Protein AF-0000000076392388 (afdb_homodimer)

Nearest PDB structures (foldseek):
  1alv-assembly1_B  TM=9.789E-01  e=1.256E-17  Sus scrofa
  1dvi-assembly1_B  TM=9.813E-01  e=2.536E-17  Rattus norvegicus
  6qlb-assembly1_A  TM=9.727E-01  e=3.603E-17  Homo sapiens
  4okh-assembly2_C-2  TM=9.439E-01  e=4.126E-18  Homo sapiens
  4phj-assembly1_B  TM=9.745E-01  e=5.121E-17  Homo sapiens

Foldseek 3Di:
DWAALVNVQVVFVVVCVVVVQQDPGDDSVLSQLLQLLLVPPPPSTDDPVSVVVLVVLLVVLVVLQVVLVVVSNQWHALVSLQVSLVVSPDDDDPVVSVVLQVVQPDPRSIHGSSSSSSSSSVVVSVVVVQCVQVVVVPSDGDDDPVRVCVSPVSD/DWAALVNVQVVFVVVCVVVVQQDPGDDSVLSQLLQLLLVPPPPSTDDPVSVVVLVVLLVVLVVLQVVLVVVSNQWHALVSLQVSLVVSPDDDDPVVSVVLQVVQPDPRSIHGSSSSSSSSSVVVSVVVVQCVQVVVVPSDGDDDPVRVCVSPVSD

Solvent-accessible surface area (backbone atoms only — not comparable to full-atom values): 16522 Å² total; per-residue (Å²): 112,71,44,43,34,68,56,47,30,53,55,51,40,50,48,39,57,73,70,65,53,53,58,95,53,64,46,60,66,58,27,39,36,50,32,39,46,54,25,86,84,71,75,62,33,22,41,60,67,46,41,50,52,53,49,52,50,49,54,53,46,51,54,45,48,58,66,50,22,76,82,69,66,32,40,25,44,61,71,41,42,55,55,42,43,39,72,71,68,46,87,71,57,73,68,51,51,51,37,48,41,55,57,47,24,47,97,84,38,32,28,36,54,53,39,49,50,53,51,50,50,48,49,52,32,52,52,50,54,48,54,70,56,21,76,84,67,80,52,52,30,73,35,40,62,66,57,45,46,51,58,60,58,36,71,114,72,44,43,32,68,56,46,30,54,54,51,39,51,49,41,57,73,69,64,53,52,55,96,54,65,48,60,67,59,27,40,36,50,32,36,45,54,25,85,82,71,76,64,32,23,42,60,68,46,40,52,52,50,50,52,50,48,55,54,48,49,54,46,49,56,68,51,21,76,83,69,65,34,41,27,42,62,72,41,43,55,55,41,44,40,72,71,69,48,87,71,57,72,68,51,52,51,38,48,41,54,56,46,24,47,98,84,39,31,28,36,54,52,39,48,50,54,50,52,52,48,49,52,31,51,52,51,53,47,52,69,56,21,75,88,66,80,52,52,30,75,34,40,61,66,57,47,47,52,58,60,56,35,71

Organism: Callorhinchus milii (NCBI:txid7868)

Secondary structure (DSSP, 8-state):
--B-HHHHHHHHHHHHHHTT--S----HHHHHHHHHHH-TT-SSSB-HHHHHHHHHHHHHHHHHHHHH-TT-SSEE-HHHHHHHHHHTT----HHHHHHHHHHHS-TTS-EEHHHHHHHHHHHHHHHHHHHHH-TT-SSEEEEEHHHHHHHHHH-/-EE-HHHHHHHHHHHHHHTT--S----HHHHHHHHHHH-TT-SSSEEHHHHHHHHHHHHHHHHHHHHH-TT-SSEE-HHHHHHHHHHTT----HHHHHHHHHHHS-TTS-EEHHHHHHHHHHHHHHHHHHHHH-TT-SSEEEEEHHHHHHHHHH-

pLDDT: mean 95.02, std 3.29, range [80.06, 98.62]

InterPro domains:
  IPR002048 EF-hand domain [PF13833] (1-56)
  IPR002048 EF-hand domain [PS50222] (56-91)
  IPR002048 EF-hand domain [PS50222] (121-155)
  IPR002048 EF-hand domain [SM00054] (30-58)
  IPR002048 EF-hand domain [SM00054] (60-88)
  IPR002048 EF-hand domain [SM00054] (125-153)
  IPR011992 EF-hand domain pair [SSF47473] (2-153)
  IPR018247 EF-Hand 1, calcium-binding site [PS00018] (69-81)
  IPR054069 Calpain-3/13-like, C-terminal EF-hand [PF21875] (73-130)

Radius of gyration: 18.92 Å; Cα contacts (8 Å, |Δi|>4): 404; chains: 2; bounding box: 46×44×42 Å

Structure (mmCIF, N/CA/C/O backbone):
data_AF-0000000076392388-model_v1
#
loop_
_entity.id
_entity.type
_entity.pdbx_description
1 polymer 'Calpain 3b'
#
loop_
_atom_site.group_PDB
_atom_site.id
_atom_site.type_symbol
_atom_site.label_atom_id
_atom_site.label_alt_id
_atom_site.label_comp_id
_atom_site.label_asym_id
_atom_site.label_entity_id
_atom_site.label_seq_id
_atom_site.pdbx_PDB_ins_code
_atom_site.Cartn_x
_atom_site.Cartn_y
_atom_site.Cartn_z
_atom_site.occupancy
_atom_site.B_iso_or_equiv
_atom_site.auth_seq_id
_atom_site.auth_comp_id
_atom_site.auth_asym_id
_atom_site.auth_atom_id
_atom_site.pdbx_PDB_model_num
ATOM 1 N N . MET A 1 1 ? 8.57 -16.172 18.531 1 80.06 1 MET A N 1
ATOM 2 C CA . MET A 1 1 ? 9.492 -15.398 17.703 1 80.06 1 MET A CA 1
ATOM 3 C C . MET A 1 1 ? 8.727 -14.5 16.734 1 80.06 1 MET A C 1
ATOM 5 O O . MET A 1 1 ? 7.68 -14.891 16.219 1 80.06 1 MET A O 1
ATOM 9 N N . GLN A 1 2 ? 8.992 -13.188 16.656 1 91.19 2 GLN A N 1
ATOM 10 C CA . GLN A 1 2 ? 8.352 -12.219 15.773 1 91.19 2 GLN A CA 1
ATOM 11 C C . GLN A 1 2 ? 9.32 -11.703 14.719 1 91.19 2 GLN A C 1
ATOM 13 O O . GLN A 1 2 ? 10.508 -11.516 14.992 1 91.19 2 GLN A O 1
ATOM 18 N N . ILE A 1 3 ? 8.875 -11.664 13.477 1 95.31 3 ILE A N 1
ATOM 19 C CA . ILE A 1 3 ? 9.688 -11.234 12.336 1 95.31 3 ILE A CA 1
ATOM 20 C C . ILE A 1 3 ? 9.312 -9.805 11.953 1 95.31 3 ILE A C 1
ATOM 22 O O . ILE A 1 3 ? 8.148 -9.516 11.672 1 95.31 3 ILE A O 1
ATOM 26 N N . THR A 1 4 ? 10.305 -8.961 11.977 1 95.31 4 THR A N 1
ATOM 27 C CA . THR A 1 4 ? 10.109 -7.566 11.586 1 95.31 4 THR A CA 1
ATOM 28 C C . THR A 1 4 ? 10.242 -7.406 10.07 1 95.31 4 THR A C 1
ATOM 30 O O . THR A 1 4 ? 10.664 -8.336 9.375 1 95.31 4 THR A O 1
ATOM 33 N N . ALA A 1 5 ? 9.922 -6.246 9.57 1 96.06 5 ALA A N 1
ATOM 34 C CA . ALA A 1 5 ? 10.047 -5.961 8.141 1 96.06 5 ALA A CA 1
ATOM 35 C C . ALA A 1 5 ? 11.508 -6.027 7.699 1 96.06 5 ALA A C 1
ATOM 37 O O . ALA A 1 5 ? 11.812 -6.562 6.629 1 96.06 5 ALA A O 1
ATOM 38 N N . ALA A 1 6 ? 12.359 -5.48 8.477 1 95.56 6 ALA A N 1
ATOM 39 C CA . ALA A 1 6 ? 13.789 -5.492 8.156 1 95.56 6 ALA A CA 1
ATOM 40 C C . ALA A 1 6 ? 14.328 -6.918 8.102 1 95.56 6 ALA A C 1
ATOM 42 O O . ALA A 1 6 ? 15.125 -7.254 7.223 1 95.56 6 ALA A O 1
ATOM 43 N N . GLU A 1 7 ? 13.93 -7.73 9.039 1 96.56 7 GLU A N 1
ATOM 44 C CA . GLU A 1 7 ? 14.336 -9.133 9.047 1 96.56 7 GLU A CA 1
ATOM 45 C C . GLU A 1 7 ? 13.773 -9.875 7.84 1 96.56 7 GLU A C 1
ATOM 47 O O . GLU A 1 7 ? 14.484 -10.664 7.203 1 96.56 7 GLU A O 1
ATOM 52 N N . LEU A 1 8 ? 12.484 -9.609 7.578 1 97.62 8 LEU A N 1
ATOM 53 C CA . LEU A 1 8 ? 11.875 -10.219 6.398 1 97.62 8 LEU A CA 1
ATOM 54 C C . LEU A 1 8 ? 12.648 -9.844 5.137 1 97.62 8 LEU A C 1
ATOM 56 O O . LEU A 1 8 ? 12.922 -10.695 4.293 1 97.62 8 LEU A O 1
ATOM 60 N N . MET A 1 9 ? 12.961 -8.617 5.004 1 97.19 9 MET A N 1
ATOM 61 C CA . MET A 1 9 ? 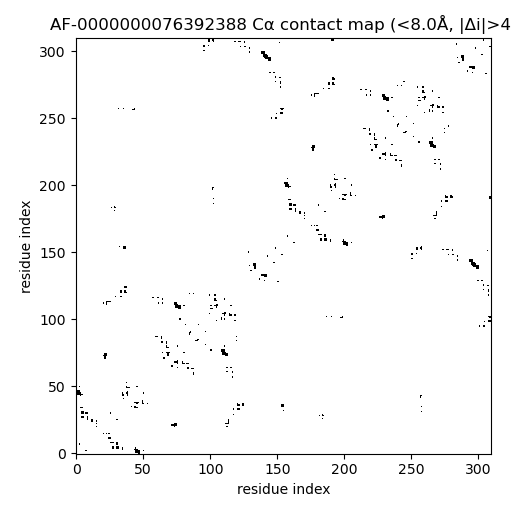13.719 -8.125 3.855 1 97.19 9 MET A CA 1
ATOM 62 C C . MET A 1 9 ? 15.031 -8.891 3.707 1 97.19 9 MET A C 1
ATOM 64 O O . MET A 1 9 ? 15.383 -9.312 2.605 1 97.19 9 MET A O 1
ATOM 68 N N . SER A 1 10 ? 15.742 -9.047 4.777 1 97 10 SER A N 1
ATOM 69 C CA . SER A 1 10 ? 17 -9.781 4.762 1 97 10 SER A CA 1
ATOM 70 C C . SER A 1 10 ? 16.797 -11.227 4.312 1 97 10 SER A C 1
ATOM 72 O O . SER A 1 10 ? 17.547 -11.727 3.469 1 97 10 SER A O 1
ATOM 74 N N . ILE A 1 11 ? 15.828 -11.836 4.859 1 95.81 11 ILE A N 1
ATOM 75 C CA . ILE A 1 11 ? 15.523 -13.234 4.555 1 95.81 11 ILE A CA 1
ATOM 76 C C . ILE A 1 11 ? 15.18 -13.375 3.072 1 95.81 11 ILE A C 1
ATOM 78 O O . ILE A 1 11 ? 15.742 -14.227 2.377 1 95.81 11 ILE A O 1
ATOM 82 N N . LEU A 1 12 ? 14.297 -12.523 2.543 1 96.69 12 LEU A N 1
ATOM 83 C CA . LEU A 1 12 ? 13.828 -12.625 1.166 1 96.69 12 LEU A CA 1
ATOM 84 C C . LEU A 1 12 ? 14.953 -12.289 0.185 1 96.69 12 LEU A C 1
ATOM 86 O O . LEU A 1 12 ? 15.078 -12.938 -0.856 1 96.69 12 LEU A O 1
ATOM 90 N N . ASN A 1 13 ? 15.711 -11.305 0.5 1 96.44 13 ASN A N 1
ATOM 91 C CA . ASN A 1 13 ? 16.797 -10.906 -0.402 1 96.44 13 ASN A CA 1
ATOM 92 C C . ASN A 1 13 ? 17.906 -11.945 -0.429 1 96.44 13 ASN A C 1
ATOM 94 O O . ASN A 1 13 ? 18.609 -12.094 -1.437 1 96.44 13 ASN A O 1
ATOM 98 N N . ARG A 1 14 ? 18.078 -12.633 0.625 1 92.75 14 ARG A N 1
ATOM 99 C CA . ARG A 1 14 ? 19 -13.766 0.617 1 92.75 14 ARG A CA 1
ATOM 100 C C . ARG A 1 14 ? 18.516 -14.867 -0.315 1 92.75 14 ARG A C 1
ATOM 102 O O . ARG A 1 14 ? 19.312 -15.484 -1.026 1 92.75 14 ARG A O 1
ATOM 109 N N . VAL A 1 15 ? 17.266 -15.07 -0.295 1 87.19 15 VAL A N 1
ATOM 110 C CA . VAL A 1 15 ? 16.656 -16.078 -1.157 1 87.19 15 VAL A CA 1
ATOM 111 C C . VAL A 1 15 ? 16.812 -15.672 -2.621 1 87.19 15 VAL A C 1
ATOM 113 O O . VAL A 1 15 ? 17.156 -16.5 -3.471 1 87.19 15 VAL A O 1
ATOM 116 N N . VAL A 1 16 ? 16.484 -14.461 -2.947 1 90.5 16 VAL A N 1
ATOM 117 C CA . VAL A 1 16 ? 16.625 -13.922 -4.293 1 90.5 16 VAL A CA 1
ATOM 118 C C . VAL A 1 16 ? 18.047 -14.148 -4.801 1 90.5 16 VAL A C 1
ATOM 120 O O . VAL A 1 16 ? 18.25 -14.547 -5.953 1 90.5 16 VAL A O 1
ATOM 123 N N . LYS A 1 17 ? 18.953 -13.922 -3.939 1 90.5 17 LYS A N 1
ATOM 124 C CA . LYS A 1 17 ? 20.359 -14.117 -4.289 1 90.5 17 LYS A CA 1
ATOM 125 C C . LYS A 1 17 ? 20.688 -15.594 -4.48 1 90.5 17 LYS A C 1
ATOM 127 O O . LYS A 1 17 ? 21.375 -15.969 -5.426 1 90.5 17 LYS A O 1
ATOM 132 N N . LYS A 1 18 ? 20.219 -16.344 -3.674 1 87.38 18 LYS A N 1
ATOM 133 C CA . LYS A 1 18 ? 20.484 -17.781 -3.703 1 87.38 18 LYS A CA 1
ATOM 134 C C . LYS A 1 18 ? 20 -18.406 -5.012 1 87.38 18 LYS A C 1
ATOM 136 O O . LYS A 1 18 ? 20.672 -19.25 -5.59 1 87.38 18 LYS A O 1
ATOM 141 N N . TYR A 1 19 ? 18.891 -17.969 -5.523 1 85.06 19 TYR A N 1
ATOM 142 C CA . TYR A 1 19 ? 18.297 -18.594 -6.707 1 85.06 19 TYR A CA 1
ATOM 143 C C . TYR A 1 19 ? 18.609 -17.766 -7.957 1 85.06 19 TYR A C 1
ATOM 145 O O . TYR A 1 19 ? 18.016 -17.984 -9.016 1 85.06 19 TYR A O 1
ATOM 153 N N . ASN A 1 20 ? 19.484 -16.859 -7.801 1 83.38 20 ASN A N 1
ATOM 154 C CA . ASN A 1 20 ? 20 -16.031 -8.891 1 83.38 20 ASN A CA 1
ATOM 155 C C . ASN A 1 20 ? 18.875 -15.367 -9.672 1 83.38 20 ASN A C 1
ATOM 157 O O . ASN A 1 20 ? 18.859 -15.43 -10.906 1 83.38 20 ASN A O 1
ATOM 161 N N . MET A 1 21 ? 17.875 -14.867 -8.922 1 86.88 21 MET A N 1
ATOM 162 C CA . MET A 1 21 ? 16.797 -14.133 -9.578 1 86.88 21 MET A CA 1
ATOM 163 C C . MET A 1 21 ? 17.281 -12.781 -10.086 1 86.88 21 MET A C 1
ATOM 165 O O . MET A 1 21 ? 18.094 -12.117 -9.422 1 86.88 21 MET A O 1
ATOM 169 N N . LYS A 1 22 ? 17.062 -12.508 -11.32 1 86.38 22 LYS A N 1
ATOM 170 C CA . LYS A 1 22 ? 17.438 -11.211 -11.875 1 86.38 22 LYS A CA 1
ATOM 171 C C . LYS A 1 22 ? 16.469 -10.117 -11.43 1 86.38 22 LYS A C 1
ATOM 173 O O . LYS A 1 22 ? 15.516 -9.797 -12.148 1 86.38 22 LYS A O 1
ATOM 178 N N . THR A 1 23 ? 16.562 -9.641 -10.227 1 88.75 23 THR A N 1
ATOM 179 C CA . THR A 1 23 ? 15.688 -8.602 -9.672 1 88.75 23 THR A CA 1
ATOM 180 C C . THR A 1 23 ? 16.469 -7.684 -8.734 1 88.75 23 THR A C 1
ATOM 182 O O . THR A 1 23 ? 17.578 -8.031 -8.297 1 88.75 23 THR A O 1
ATOM 185 N N . GLU A 1 24 ? 15.984 -6.508 -8.523 1 87.31 24 GLU A N 1
ATOM 186 C CA . GLU A 1 24 ? 16.594 -5.543 -7.617 1 87.31 24 GLU A CA 1
ATOM 187 C C . GLU A 1 24 ? 16.391 -5.945 -6.16 1 87.31 24 GLU A C 1
ATOM 189 O O . GLU A 1 24 ? 17.062 -5.434 -5.266 1 87.31 24 GLU A O 1
ATOM 194 N N . GLY A 1 25 ? 15.539 -6.934 -5.918 1 92.88 25 GLY A N 1
ATOM 195 C CA . GLY A 1 25 ? 15.242 -7.332 -4.551 1 92.88 25 GLY A CA 1
ATOM 196 C C . GLY A 1 25 ? 14.086 -6.566 -3.941 1 92.88 25 GLY A C 1
ATOM 197 O O . GLY A 1 25 ? 13.438 -5.766 -4.621 1 92.88 25 GLY A O 1
ATOM 198 N N . PHE A 1 26 ? 13.805 -6.844 -2.717 1 96.12 26 PHE A N 1
ATOM 199 C CA . PHE A 1 26 ? 12.68 -6.242 -2.023 1 96.12 26 PHE A CA 1
ATOM 200 C C . PHE A 1 26 ? 13.117 -5.004 -1.247 1 96.12 26 PHE A C 1
ATOM 202 O O . PHE A 1 26 ? 14.188 -5 -0.633 1 96.12 26 PHE A O 1
ATOM 209 N N . THR A 1 27 ? 12.297 -4.051 -1.343 1 94.44 27 THR A N 1
ATOM 210 C CA . THR A 1 27 ? 12.547 -2.846 -0.559 1 94.44 27 THR A CA 1
ATOM 211 C C . THR A 1 27 ? 11.969 -2.99 0.849 1 94.44 27 THR A C 1
ATOM 213 O O . THR A 1 27 ? 11.148 -3.875 1.102 1 94.44 27 THR A O 1
ATOM 216 N N . LEU A 1 28 ? 12.469 -2.154 1.738 1 93.69 28 LEU A N 1
ATOM 217 C CA . LEU A 1 28 ? 11.93 -2.158 3.094 1 93.69 28 LEU A CA 1
ATOM 218 C C . LEU A 1 28 ? 10.438 -1.854 3.086 1 93.69 28 LEU A C 1
ATOM 220 O O . LEU A 1 28 ? 9.664 -2.484 3.814 1 93.69 28 LEU A O 1
ATOM 224 N N . GLU A 1 29 ? 10.008 -0.96 2.291 1 93.06 29 GLU A N 1
ATOM 225 C CA . GLU A 1 29 ? 8.602 -0.587 2.211 1 93.06 29 GLU A CA 1
ATOM 226 C C . GLU A 1 29 ? 7.746 -1.759 1.734 1 93.06 29 GLU A C 1
ATOM 228 O O . GLU A 1 29 ? 6.66 -1.995 2.262 1 93.06 29 GLU A O 1
ATOM 233 N N . SER A 1 30 ? 8.227 -2.463 0.769 1 95.5 30 SER A N 1
ATOM 234 C CA . SER A 1 30 ? 7.504 -3.637 0.287 1 95.5 30 SER A CA 1
ATOM 235 C C . SER A 1 30 ? 7.355 -4.684 1.387 1 95.5 30 SER A C 1
ATOM 237 O O . SER A 1 30 ? 6.289 -5.277 1.544 1 95.5 30 SER A O 1
ATOM 239 N N . CYS A 1 31 ? 8.406 -4.844 2.17 1 97 31 CYS A N 1
ATOM 240 C CA . CYS A 1 31 ? 8.367 -5.828 3.246 1 97 31 CYS A CA 1
ATOM 241 C C . CYS A 1 31 ? 7.453 -5.359 4.375 1 97 31 CYS A C 1
ATOM 243 O O . CYS A 1 31 ? 6.777 -6.172 5.008 1 97 31 CYS A O 1
ATOM 245 N N . ARG A 1 32 ? 7.438 -4.07 4.629 1 95.44 32 ARG A N 1
ATOM 246 C CA . ARG A 1 32 ? 6.492 -3.531 5.602 1 95.44 32 ARG A CA 1
ATOM 247 C C . ARG A 1 32 ? 5.055 -3.814 5.18 1 95.44 32 ARG A C 1
ATOM 249 O O . ARG A 1 32 ? 4.219 -4.172 6.012 1 95.44 32 ARG A O 1
ATOM 256 N N . SER A 1 33 ? 4.836 -3.668 3.932 1 96.19 33 SER A N 1
ATOM 257 C CA . SER A 1 33 ? 3.504 -3.941 3.402 1 96.19 33 SER A CA 1
ATOM 258 C C . SER A 1 33 ? 3.139 -5.414 3.557 1 96.19 33 SER A C 1
ATOM 260 O O . SER A 1 33 ? 2.023 -5.742 3.963 1 96.19 33 SER A O 1
ATOM 262 N N . MET A 1 34 ? 4.078 -6.266 3.275 1 97.69 34 MET A N 1
ATOM 263 C CA . MET A 1 34 ? 3.811 -7.699 3.383 1 97.69 34 MET A CA 1
ATOM 264 C C . MET A 1 34 ? 3.555 -8.094 4.832 1 97.69 34 MET A C 1
ATOM 266 O O . MET A 1 34 ? 2.643 -8.875 5.113 1 97.69 34 MET A O 1
ATOM 270 N N . VAL A 1 35 ? 4.297 -7.539 5.723 1 97.62 35 VAL A N 1
ATOM 271 C CA . VAL A 1 35 ? 4.109 -7.801 7.148 1 97.62 35 VAL A CA 1
ATOM 272 C C . VAL A 1 35 ? 2.709 -7.359 7.57 1 97.62 35 VAL A C 1
ATOM 274 O O . VAL A 1 35 ? 1.983 -8.117 8.219 1 97.62 35 VAL A O 1
ATOM 277 N N . ALA A 1 36 ? 2.357 -6.199 7.16 1 97.12 36 ALA A N 1
ATOM 278 C CA . ALA A 1 36 ? 1.053 -5.664 7.535 1 97.12 36 ALA A CA 1
ATOM 279 C C . ALA A 1 36 ? -0.076 -6.527 6.98 1 97.12 36 ALA A C 1
ATOM 281 O O . ALA A 1 36 ? -1.05 -6.812 7.684 1 97.12 36 ALA A O 1
ATOM 282 N N . LEU A 1 37 ? 0.038 -7.004 5.773 1 97 37 LEU A N 1
ATOM 283 C CA . LEU A 1 37 ? -1.005 -7.758 5.086 1 97 37 LEU A CA 1
ATOM 284 C C . LEU A 1 37 ? -1.127 -9.164 5.656 1 97 37 LEU A C 1
ATOM 286 O O . LEU A 1 37 ? -2.217 -9.742 5.664 1 97 37 LEU A O 1
ATOM 290 N N . MET A 1 38 ? -0.033 -9.664 6.141 1 97.5 38 MET A N 1
ATOM 291 C CA . MET A 1 38 ? -0.027 -11.039 6.613 1 97.5 38 MET A CA 1
ATOM 292 C C . MET A 1 38 ? -0.207 -11.102 8.125 1 97.5 38 MET A C 1
ATOM 294 O O . MET A 1 38 ? -0.446 -12.172 8.688 1 97.5 38 MET A O 1
ATOM 298 N N . ASP A 1 39 ? -0.098 -9.945 8.773 1 96.62 39 ASP A N 1
ATOM 299 C CA . ASP A 1 39 ? -0.222 -9.805 10.219 1 96.62 39 ASP A CA 1
ATOM 300 C C . ASP A 1 39 ? -1.679 -9.938 10.664 1 96.62 39 ASP A C 1
ATOM 302 O O . ASP A 1 39 ? -2.367 -8.93 10.844 1 96.62 39 ASP A O 1
ATOM 306 N N . THR A 1 40 ? -2.121 -11.086 11.031 1 93.12 40 THR A N 1
ATOM 307 C CA . THR A 1 40 ? -3.533 -11.336 11.305 1 93.12 40 THR A CA 1
ATOM 308 C C . THR A 1 40 ? -3.879 -10.977 12.75 1 93.12 40 THR A C 1
ATOM 310 O O . THR A 1 40 ? -5.055 -10.82 13.086 1 93.12 40 THR A O 1
ATOM 313 N N . ASP A 1 41 ? -2.855 -10.789 13.617 1 92.62 41 ASP A N 1
ATOM 314 C CA . ASP A 1 41 ? -3.154 -10.492 15.016 1 92.62 41 ASP A CA 1
ATOM 315 C C . ASP A 1 41 ? -2.93 -9.016 15.32 1 92.62 41 ASP A C 1
ATOM 317 O O . ASP A 1 41 ? -3.127 -8.578 16.453 1 92.62 41 ASP A O 1
ATOM 321 N N . GLY A 1 42 ? -2.42 -8.234 14.367 1 91.06 42 GLY A N 1
ATOM 322 C CA . GLY A 1 42 ? -2.338 -6.785 14.508 1 91.06 42 GLY A CA 1
ATOM 323 C C . GLY A 1 42 ? -1.217 -6.34 15.422 1 91.06 42 GLY A C 1
ATOM 324 O O . GLY A 1 42 ? -1.353 -5.344 16.141 1 91.06 42 GLY A O 1
ATOM 325 N N . THR A 1 43 ? -0.117 -7.07 15.422 1 92.81 43 THR A N 1
ATOM 326 C CA . THR A 1 43 ? 0.981 -6.754 16.328 1 92.81 43 THR A CA 1
ATOM 327 C C . THR A 1 43 ? 2.023 -5.883 15.633 1 92.81 43 THR A C 1
ATOM 329 O O . THR A 1 43 ? 2.896 -5.309 16.281 1 92.81 43 THR A O 1
ATOM 332 N N . GLY A 1 44 ? 1.934 -5.879 14.328 1 93.5 44 GLY A N 1
ATOM 333 C CA . GLY A 1 44 ? 2.918 -5.113 13.578 1 93.5 44 GLY A CA 1
ATOM 334 C C . GLY A 1 44 ? 4.113 -5.941 13.141 1 93.5 44 GLY A C 1
ATOM 335 O O . GLY A 1 44 ? 5.012 -5.441 12.461 1 93.5 44 GLY A O 1
ATOM 336 N N . LYS A 1 45 ? 4.129 -7.16 13.562 1 96.31 45 LYS A N 1
ATOM 337 C CA . LYS A 1 45 ? 5.156 -8.141 13.211 1 96.31 45 LYS A CA 1
ATOM 338 C C . LYS A 1 45 ? 4.531 -9.469 12.805 1 96.31 45 LYS A C 1
ATOM 340 O O . LYS A 1 45 ? 3.326 -9.672 12.969 1 96.31 45 LYS A O 1
ATOM 345 N N . LEU A 1 46 ? 5.367 -10.328 12.211 1 97.5 46 LEU A N 1
ATOM 346 C CA . LEU A 1 46 ? 4.891 -11.664 11.867 1 97.5 46 LEU A CA 1
ATOM 347 C C . LEU A 1 46 ? 5.258 -12.672 12.961 1 97.5 46 LEU A C 1
ATOM 349 O O . LEU A 1 46 ? 6.426 -12.781 13.336 1 97.5 46 LEU A O 1
ATOM 353 N N . ASN A 1 47 ? 4.277 -13.336 13.453 1 97.06 47 ASN A N 1
ATOM 354 C CA . ASN A 1 47 ? 4.594 -14.484 14.297 1 97.06 47 ASN A CA 1
ATOM 355 C C . ASN A 1 47 ? 5.012 -15.695 13.461 1 97.06 47 ASN A C 1
ATOM 357 O O . ASN A 1 47 ? 5.027 -15.625 12.227 1 97.06 47 ASN A O 1
ATOM 361 N N . LEU A 1 48 ? 5.438 -16.734 14.125 1 96.31 48 LEU A N 1
ATOM 362 C CA . LEU A 1 48 ? 6.008 -17.875 13.422 1 96.31 48 LEU A CA 1
ATOM 363 C C . LEU A 1 48 ? 4.996 -18.484 12.453 1 96.31 48 LEU A C 1
ATOM 365 O O . LEU A 1 48 ? 5.344 -18.844 11.328 1 96.31 48 LEU A O 1
ATOM 369 N N . MET A 1 49 ? 3.805 -18.609 12.867 1 97.44 49 MET A N 1
ATOM 370 C CA . MET A 1 49 ? 2.768 -19.188 12.016 1 97.44 49 MET A CA 1
ATOM 371 C C . MET A 1 49 ? 2.516 -18.312 10.797 1 97.44 49 MET A C 1
ATOM 373 O O . MET A 1 49 ? 2.449 -18.812 9.672 1 97.44 49 MET A O 1
ATOM 377 N N . GLU A 1 50 ? 2.318 -17 11.008 1 97.88 50 GLU A N 1
ATOM 378 C CA . GLU A 1 50 ? 2.119 -16.062 9.914 1 97.88 50 GLU A CA 1
ATOM 379 C C . GLU A 1 50 ? 3.301 -16.062 8.945 1 97.88 50 GLU A C 1
ATOM 381 O O . GLU A 1 50 ? 3.113 -16.047 7.73 1 97.88 50 GLU A O 1
ATOM 386 N N . PHE A 1 51 ? 4.438 -16.188 9.547 1 97.69 51 PHE A N 1
ATOM 387 C CA . PHE A 1 51 ? 5.641 -16.203 8.727 1 97.69 51 PHE A CA 1
ATOM 388 C C . PHE A 1 51 ? 5.707 -17.469 7.883 1 97.69 51 PHE A C 1
ATOM 390 O O . PHE A 1 51 ? 6.023 -17.422 6.695 1 97.69 51 PHE A O 1
ATOM 397 N N . GLN A 1 52 ? 5.496 -18.578 8.492 1 97.31 52 GLN A N 1
ATOM 398 C CA . GLN A 1 52 ? 5.527 -19.844 7.773 1 97.31 52 GLN A CA 1
ATOM 399 C C . GLN A 1 52 ? 4.52 -19.844 6.629 1 97.31 52 GLN A C 1
ATOM 401 O O . GLN A 1 52 ? 4.809 -20.359 5.547 1 97.31 52 GLN A O 1
ATOM 406 N N . HIS A 1 53 ? 3.373 -19.266 6.859 1 97.75 53 HIS A N 1
ATOM 407 C CA . HIS A 1 53 ? 2.355 -19.172 5.816 1 97.75 53 HIS A CA 1
ATOM 408 C C . HIS A 1 53 ? 2.854 -18.328 4.645 1 97.75 53 HIS A C 1
ATOM 410 O O . HIS A 1 53 ? 2.807 -18.766 3.494 1 97.75 53 HIS A O 1
ATOM 416 N N . LEU A 1 54 ? 3.355 -17.156 4.961 1 97.88 54 LEU A N 1
ATOM 417 C CA . LEU A 1 54 ? 3.898 -16.266 3.938 1 97.88 54 LEU A CA 1
ATOM 418 C C . LEU A 1 54 ? 5.039 -16.953 3.184 1 97.88 54 LEU A C 1
ATOM 420 O O . LEU A 1 54 ? 5.082 -16.906 1.951 1 97.88 54 LEU A O 1
ATOM 424 N N . TRP A 1 55 ? 5.867 -17.594 3.957 1 96.69 55 TRP A N 1
ATOM 425 C CA . TRP A 1 55 ? 7.047 -18.25 3.387 1 96.69 55 TRP A CA 1
ATOM 426 C C . TRP A 1 55 ? 6.641 -19.344 2.41 1 96.69 55 TRP A C 1
ATOM 428 O O . TRP A 1 55 ? 7.184 -19.438 1.308 1 96.69 55 TRP A O 1
ATOM 438 N N . ASN A 1 56 ? 5.734 -20.141 2.781 1 97.75 56 ASN A N 1
ATOM 439 C CA . ASN A 1 56 ? 5.254 -21.219 1.92 1 97.75 56 ASN A CA 1
ATOM 440 C C . ASN A 1 56 ? 4.617 -20.672 0.646 1 97.75 56 ASN A C 1
ATOM 442 O O . ASN A 1 56 ? 4.812 -21.219 -0.438 1 97.75 56 ASN A O 1
ATOM 446 N N . LYS A 1 57 ? 3.846 -19.594 0.792 1 97.69 57 LYS A N 1
ATOM 447 C CA . LYS A 1 57 ? 3.244 -18.953 -0.375 1 97.69 57 LYS A CA 1
ATOM 448 C C . LYS A 1 57 ? 4.316 -18.422 -1.321 1 97.69 57 LYS A C 1
ATOM 450 O O . LYS A 1 57 ? 4.234 -18.625 -2.535 1 97.69 57 LYS A O 1
ATOM 455 N N . ILE A 1 58 ? 5.336 -17.812 -0.796 1 96.94 58 ILE A N 1
ATOM 456 C CA . ILE A 1 58 ? 6.391 -17.219 -1.604 1 96.94 58 ILE A CA 1
ATOM 457 C C . ILE A 1 58 ? 7.148 -18.297 -2.359 1 96.94 58 ILE A C 1
ATOM 459 O O . ILE A 1 58 ? 7.473 -18.141 -3.537 1 96.94 58 ILE A O 1
ATOM 463 N N . LYS A 1 59 ? 7.379 -19.406 -1.677 1 95.62 59 LYS A N 1
ATOM 464 C CA . LYS A 1 59 ? 8.055 -20.516 -2.332 1 95.62 59 LYS A CA 1
ATOM 465 C C . LYS A 1 59 ? 7.23 -21.047 -3.508 1 95.62 59 LYS A C 1
ATOM 467 O O . LYS A 1 59 ? 7.773 -21.297 -4.586 1 95.62 59 LYS A O 1
ATOM 472 N N . GLN A 1 60 ? 6.016 -21.203 -3.242 1 97.5 60 GLN A N 1
ATOM 473 C CA . GLN A 1 60 ? 5.121 -21.656 -4.305 1 97.5 60 GLN A CA 1
ATOM 474 C C . GLN A 1 60 ? 5.117 -20.672 -5.473 1 97.5 60 GLN A C 1
ATOM 476 O O . GLN A 1 60 ? 5.258 -21.078 -6.629 1 97.5 60 GLN A O 1
ATOM 481 N N . TRP A 1 61 ? 4.957 -19.375 -5.227 1 97.38 61 TRP A N 1
ATOM 482 C CA . TRP A 1 61 ? 4.863 -18.344 -6.258 1 97.38 61 TRP A CA 1
ATOM 483 C C . TRP A 1 61 ? 6.191 -18.188 -6.984 1 97.38 61 TRP A C 1
ATOM 485 O O . TRP A 1 61 ? 6.223 -17.828 -8.164 1 97.38 61 TRP A O 1
ATOM 495 N N . GLN A 1 62 ? 7.301 -18.406 -6.23 1 95.56 62 GLN A N 1
ATOM 496 C CA . GLN A 1 62 ? 8.617 -18.406 -6.867 1 95.56 62 GLN A CA 1
ATOM 497 C C . GLN A 1 62 ? 8.695 -19.469 -7.961 1 95.56 62 GLN A C 1
ATOM 499 O O . GLN A 1 62 ? 9.242 -19.219 -9.039 1 95.56 62 GLN A O 1
ATOM 504 N N . GLY A 1 63 ? 8.219 -20.656 -7.66 1 95.44 63 GLY A N 1
ATOM 505 C CA . GLY A 1 63 ? 8.172 -21.703 -8.672 1 95.44 63 GLY A CA 1
ATOM 506 C C . GLY A 1 63 ? 7.355 -21.328 -9.891 1 95.44 63 GLY A C 1
ATOM 507 O O . GLY A 1 63 ? 7.773 -21.547 -11.023 1 95.44 63 GLY A O 1
ATOM 508 N N . ILE A 1 64 ? 6.223 -20.703 -9.688 1 97.31 64 ILE A N 1
ATOM 509 C CA . ILE A 1 64 ? 5.348 -20.266 -10.766 1 97.31 64 ILE A CA 1
ATOM 510 C C . ILE A 1 64 ? 6.047 -19.188 -11.602 1 97.31 64 ILE A C 1
ATOM 512 O O . ILE A 1 64 ? 6.051 -19.266 -12.836 1 97.31 64 ILE A O 1
ATOM 516 N N . PHE A 1 65 ? 6.633 -18.219 -10.914 1 96.38 65 PHE A N 1
ATOM 517 C CA . PHE A 1 65 ? 7.328 -17.141 -11.602 1 96.38 65 PHE A CA 1
ATOM 518 C C . PHE A 1 65 ? 8.414 -17.688 -12.516 1 96.38 65 PHE A C 1
ATOM 520 O O . PHE A 1 65 ? 8.539 -17.266 -13.664 1 96.38 65 PHE A O 1
ATOM 527 N N . ARG A 1 66 ? 9.164 -18.625 -11.984 1 94.38 66 ARG A N 1
ATOM 528 C CA . ARG A 1 66 ? 10.258 -19.234 -12.75 1 94.38 66 ARG A CA 1
ATOM 529 C C . ARG A 1 66 ? 9.727 -19.969 -13.969 1 94.38 66 ARG A C 1
ATOM 531 O O . ARG A 1 66 ? 10.359 -19.953 -15.031 1 94.38 66 ARG A O 1
ATOM 538 N N . GLU A 1 67 ? 8.664 -20.594 -13.805 1 95.75 67 GLU A N 1
ATOM 539 C CA . GLU A 1 67 ? 8.055 -21.344 -14.898 1 95.75 67 GLU A CA 1
ATOM 540 C C . GLU A 1 67 ? 7.629 -20.422 -16.031 1 95.75 67 GLU A C 1
ATOM 542 O O . GLU A 1 67 ? 7.77 -20.766 -17.203 1 95.75 67 GLU A O 1
ATOM 547 N N . TYR A 1 68 ? 7.148 -19.234 -15.695 1 95.31 68 TYR A N 1
ATOM 548 C CA . TYR A 1 68 ? 6.559 -18.359 -16.703 1 95.31 68 TYR A CA 1
ATOM 549 C C . TYR A 1 68 ? 7.566 -17.328 -17.188 1 95.31 68 TYR A C 1
ATOM 551 O O . TYR A 1 68 ? 7.324 -16.625 -18.172 1 95.31 68 TYR A O 1
ATOM 559 N N . ASP A 1 69 ? 8.617 -17.203 -16.391 1 93.06 69 ASP A N 1
ATOM 560 C CA . ASP A 1 69 ? 9.719 -16.391 -16.906 1 93.06 69 ASP A CA 1
ATOM 561 C C . ASP A 1 69 ? 10.539 -17.172 -17.922 1 93.06 69 ASP A C 1
ATOM 563 O O . ASP A 1 69 ? 11.719 -17.469 -17.703 1 93.06 69 ASP A O 1
ATOM 567 N N . ASN A 1 70 ? 10.016 -17.297 -19.062 1 87 70 ASN A N 1
ATOM 568 C CA . ASN A 1 70 ? 10.539 -18.188 -20.109 1 87 70 ASN A CA 1
ATOM 569 C C . ASN A 1 70 ? 11.898 -17.719 -20.609 1 87 70 ASN A C 1
ATOM 571 O O . ASN A 1 70 ? 12.766 -18.531 -20.922 1 87 70 ASN A O 1
ATOM 575 N N . ASP A 1 71 ? 12.094 -16.422 -20.719 1 87.5 71 ASP A N 1
ATOM 576 C CA . ASP A 1 71 ? 13.336 -15.906 -21.281 1 87.5 71 ASP A CA 1
ATOM 577 C C . ASP A 1 71 ? 14.383 -15.656 -20.203 1 87.5 71 ASP A C 1
ATOM 579 O O . ASP A 1 71 ? 15.477 -15.172 -20.484 1 87.5 71 ASP A O 1
ATOM 583 N N . LYS A 1 72 ? 14.07 -15.906 -18.922 1 88.12 72 LYS A N 1
ATOM 584 C CA . LYS A 1 72 ? 14.969 -15.836 -17.781 1 88.12 72 LYS A CA 1
ATOM 585 C C . LYS A 1 72 ? 15.57 -14.445 -17.625 1 88.12 72 LYS A C 1
ATOM 587 O O . LYS A 1 72 ? 16.766 -14.297 -17.359 1 88.12 72 LYS A O 1
ATOM 592 N N . THR A 1 73 ? 14.648 -13.453 -17.938 1 90.38 73 THR A N 1
ATOM 593 C CA . THR A 1 73 ? 15.062 -12.062 -17.812 1 90.38 73 THR A CA 1
ATOM 594 C C . THR A 1 73 ? 14.844 -11.562 -16.391 1 90.38 73 THR A C 1
ATOM 596 O O . THR A 1 73 ? 15.312 -10.484 -16.016 1 90.38 73 THR A O 1
ATOM 599 N N . GLY A 1 74 ? 14.086 -12.391 -15.602 1 92 74 GLY A N 1
ATOM 600 C CA . GLY A 1 74 ? 13.727 -11.938 -14.266 1 92 74 GLY A CA 1
ATOM 601 C C . GLY A 1 74 ? 12.453 -11.117 -14.234 1 92 74 GLY A C 1
ATOM 602 O O . GLY A 1 74 ? 12.117 -10.516 -13.211 1 92 74 GLY A O 1
ATOM 603 N N . THR A 1 75 ? 11.859 -11 -15.422 1 95 75 THR A N 1
ATOM 604 C CA . THR A 1 75 ? 10.57 -10.328 -15.531 1 95 75 THR A CA 1
ATOM 605 C C . THR A 1 75 ? 9.609 -11.133 -16.391 1 95 75 THR A C 1
ATOM 607 O O . THR A 1 75 ? 10.031 -11.938 -17.219 1 95 75 THR A O 1
ATOM 610 N N . ILE A 1 76 ? 8.383 -10.984 -16.094 1 95.81 76 ILE A N 1
ATOM 611 C CA . ILE A 1 76 ? 7.371 -11.609 -16.922 1 95.81 76 ILE A CA 1
ATOM 612 C C . ILE A 1 76 ? 6.508 -10.531 -17.594 1 95.81 76 ILE A C 1
ATOM 614 O O . ILE A 1 76 ? 6.223 -9.5 -16.984 1 95.81 76 ILE A O 1
ATOM 618 N N . ASN A 1 77 ? 6.164 -10.781 -18.844 1 94.56 77 ASN A N 1
ATOM 619 C CA . ASN A 1 77 ? 5.371 -9.805 -19.578 1 94.56 77 ASN A CA 1
ATOM 620 C C . ASN A 1 77 ? 3.893 -9.891 -19.203 1 94.56 77 ASN A C 1
ATOM 622 O O . ASN A 1 77 ? 3.5 -10.734 -18.391 1 94.56 77 ASN A O 1
ATOM 626 N N . SER A 1 78 ? 3.062 -8.992 -19.797 1 90.5 78 SER A N 1
ATOM 627 C CA . SER A 1 78 ? 1.654 -8.859 -19.438 1 90.5 78 SER A CA 1
ATOM 628 C C . SER A 1 78 ? 0.894 -10.156 -19.703 1 90.5 78 SER A C 1
ATOM 630 O O . SER A 1 78 ? 0.026 -10.539 -18.906 1 90.5 78 SER A O 1
ATOM 632 N N . TYR A 1 79 ? 1.222 -10.789 -20.781 1 90.25 79 TYR A N 1
ATOM 633 C CA . TYR A 1 79 ? 0.554 -12.047 -21.125 1 90.25 79 TYR A CA 1
ATOM 634 C C . TYR A 1 79 ? 0.948 -13.148 -20.141 1 90.25 79 TYR A C 1
ATOM 636 O O . TYR A 1 79 ? 0.089 -13.875 -19.641 1 90.25 79 TYR A O 1
ATOM 644 N N . GLU A 1 80 ? 2.189 -13.25 -19.844 1 95.31 80 GLU A N 1
ATOM 645 C CA . GLU A 1 80 ? 2.676 -14.242 -18.891 1 95.31 80 GLU A CA 1
ATOM 646 C C . GLU A 1 80 ? 2.129 -13.969 -17.5 1 95.31 80 GLU A C 1
ATOM 648 O O . GLU A 1 80 ? 1.85 -14.906 -16.734 1 95.31 80 GLU A O 1
ATOM 653 N N . MET A 1 81 ? 2.018 -12.703 -17.219 1 95.25 81 MET A N 1
ATOM 654 C CA . MET A 1 81 ? 1.544 -12.305 -15.891 1 95.25 81 MET A CA 1
ATOM 655 C C . MET A 1 81 ? 0.142 -12.844 -15.633 1 95.25 81 MET A C 1
ATOM 657 O O . MET A 1 81 ? -0.133 -13.375 -14.555 1 95.25 81 MET A O 1
ATOM 661 N N . ARG A 1 82 ? -0.718 -12.75 -16.656 1 94.81 82 ARG A N 1
ATOM 662 C CA . ARG A 1 82 ? -2.086 -13.234 -16.5 1 94.81 82 ARG A CA 1
ATOM 663 C C . ARG A 1 82 ? -2.105 -14.719 -16.188 1 94.81 82 ARG A C 1
ATOM 665 O O . ARG A 1 82 ? -2.809 -15.156 -15.266 1 94.81 82 ARG A O 1
ATOM 672 N N . THR A 1 83 ? -1.325 -15.484 -16.875 1 96.12 83 THR A N 1
ATOM 673 C CA . THR A 1 83 ? -1.267 -16.938 -16.688 1 96.12 83 THR A CA 1
ATOM 674 C C . THR A 1 83 ? -0.621 -17.266 -15.344 1 96.12 83 THR A C 1
ATOM 676 O O . THR A 1 83 ? -1.057 -18.203 -14.656 1 96.12 83 THR A O 1
ATOM 679 N N . ALA A 1 84 ? 0.416 -16.484 -14.992 1 97.69 84 ALA A N 1
ATOM 680 C CA . ALA A 1 84 ? 1.112 -16.719 -13.734 1 97.69 84 ALA A CA 1
ATOM 681 C C . ALA A 1 84 ? 0.2 -16.438 -12.547 1 97.69 84 ALA A C 1
ATOM 683 O O . ALA A 1 84 ? 0.17 -17.203 -11.578 1 97.69 84 ALA A O 1
ATOM 684 N N . VAL A 1 85 ? -0.559 -15.336 -12.633 1 97.94 85 VAL A N 1
ATOM 685 C CA . VAL A 1 85 ? -1.48 -14.969 -11.562 1 97.94 85 VAL A CA 1
ATOM 686 C C . VAL A 1 85 ? -2.578 -16.016 -11.445 1 97.94 85 VAL A C 1
ATOM 688 O O . VAL A 1 85 ? -2.953 -16.406 -10.336 1 97.94 85 VAL A O 1
ATOM 691 N N . ASN A 1 86 ? -3.014 -16.516 -12.555 1 97.44 86 ASN A N 1
ATOM 692 C CA . ASN A 1 86 ? -3.994 -17.609 -12.57 1 97.44 86 ASN A CA 1
ATOM 693 C C . ASN A 1 86 ? -3.43 -18.875 -11.945 1 97.44 86 ASN A C 1
ATOM 695 O O . ASN A 1 86 ? -4.105 -19.547 -11.164 1 97.44 86 ASN A O 1
ATOM 699 N N . ALA A 1 87 ? -2.221 -19.188 -12.305 1 97.69 87 ALA A N 1
ATOM 700 C CA . ALA A 1 87 ? -1.56 -20.375 -11.773 1 97.69 87 ALA A CA 1
ATOM 701 C C . ALA A 1 87 ? -1.348 -20.266 -10.266 1 97.69 87 ALA A C 1
ATOM 703 O O . ALA A 1 87 ? -1.313 -21.266 -9.562 1 97.69 87 ALA A O 1
ATOM 704 N N . ALA A 1 88 ? -1.191 -19.016 -9.812 1 98 88 ALA A N 1
ATOM 705 C CA . ALA A 1 88 ? -1.002 -18.781 -8.383 1 98 88 ALA A CA 1
ATOM 706 C C . ALA A 1 88 ? -2.312 -18.938 -7.621 1 98 88 ALA A C 1
ATOM 708 O O . ALA A 1 88 ? -2.33 -18.891 -6.391 1 98 88 ALA A O 1
ATOM 709 N N . GLY A 1 89 ? -3.453 -19 -8.375 1 97.12 89 GLY A N 1
ATOM 710 C CA . GLY A 1 89 ? -4.719 -19.297 -7.73 1 97.12 89 GLY A CA 1
ATOM 711 C C . GLY A 1 89 ? -5.695 -18.141 -7.75 1 97.12 89 GLY A C 1
ATOM 712 O O . GLY A 1 89 ? -6.75 -18.203 -7.113 1 97.12 89 GLY A O 1
ATOM 713 N N . PHE A 1 90 ? -5.32 -17.125 -8.469 1 97.62 90 PHE A N 1
ATOM 714 C CA . PHE A 1 90 ? -6.195 -15.953 -8.531 1 97.62 90 PHE A CA 1
ATOM 715 C C . PHE A 1 90 ? -6.836 -15.836 -9.914 1 97.62 90 PHE A C 1
ATOM 717 O O . PHE A 1 90 ? -6.137 -15.688 -10.914 1 97.62 90 PHE A O 1
ATOM 724 N N . HIS A 1 91 ? -8.125 -15.891 -9.961 1 96.31 91 HIS A N 1
ATOM 725 C CA . HIS A 1 91 ? -8.875 -15.75 -11.203 1 96.31 91 HIS A CA 1
ATOM 726 C C . HIS A 1 91 ? -9.562 -14.383 -11.273 1 96.31 91 HIS A C 1
ATOM 728 O O . HIS A 1 91 ? -10.664 -14.211 -10.758 1 96.31 91 HIS A O 1
ATOM 734 N N . LEU A 1 92 ? -8.914 -13.531 -11.938 1 96.44 92 LEU A N 1
ATOM 735 C CA . LEU A 1 92 ? -9.336 -12.133 -11.977 1 96.44 92 LEU A CA 1
ATOM 736 C C . LEU A 1 92 ? -9.953 -11.789 -13.328 1 96.44 92 LEU A C 1
ATOM 738 O O . LEU A 1 92 ? -9.75 -12.508 -14.312 1 96.44 92 LEU A O 1
ATOM 742 N N . ASN A 1 93 ? -10.82 -10.836 -13.352 1 96.38 93 ASN A N 1
ATOM 743 C CA . ASN A 1 93 ? -11.336 -10.352 -14.633 1 96.38 93 ASN A CA 1
ATOM 744 C C . ASN A 1 93 ? -10.344 -9.43 -15.32 1 96.38 93 ASN A C 1
ATOM 746 O O . ASN A 1 93 ? -9.297 -9.102 -14.758 1 96.38 93 ASN A O 1
ATOM 750 N N . ASN A 1 94 ? -10.648 -8.969 -16.531 1 95.44 94 ASN A N 1
ATOM 751 C CA . ASN A 1 94 ? -9.719 -8.195 -17.359 1 95.44 94 ASN A CA 1
ATOM 752 C C . ASN A 1 94 ? -9.383 -6.855 -16.719 1 95.44 94 ASN A C 1
ATOM 754 O O . ASN A 1 94 ? -8.242 -6.402 -16.781 1 95.44 94 ASN A O 1
ATOM 758 N N . GLN A 1 95 ? -10.336 -6.27 -16.109 1 95.75 95 GLN A N 1
ATOM 759 C CA . GLN A 1 95 ? -10.109 -4.973 -15.477 1 95.75 95 GLN A CA 1
ATOM 760 C C . GLN A 1 95 ? -9.102 -5.082 -14.336 1 95.75 95 GLN A C 1
ATOM 762 O O 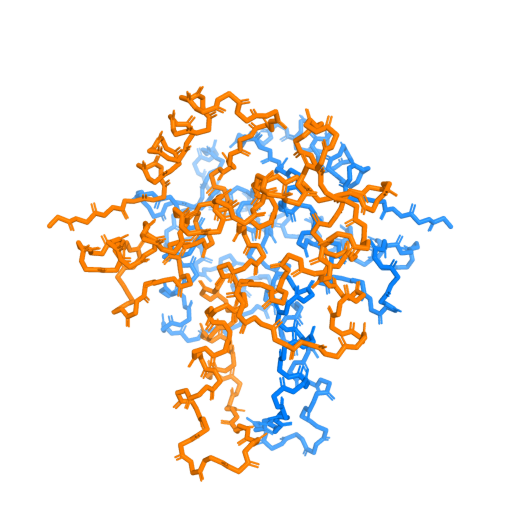. GLN A 1 95 ? -8.219 -4.23 -14.203 1 95.75 95 GLN A O 1
ATOM 767 N N . LEU A 1 96 ? -9.234 -6.098 -13.562 1 96.75 96 LEU A N 1
ATOM 768 C CA . LEU A 1 96 ? -8.312 -6.301 -12.445 1 96.75 96 LEU A CA 1
ATOM 769 C C . LEU A 1 96 ? -6.906 -6.598 -12.953 1 96.75 96 LEU A C 1
ATOM 771 O O . LEU A 1 96 ? -5.922 -6.129 -12.375 1 96.75 96 LEU A O 1
ATOM 775 N N . TYR A 1 97 ? -6.77 -7.305 -14.023 1 96.12 97 TYR A N 1
ATOM 776 C CA . TYR A 1 97 ? -5.457 -7.555 -14.602 1 96.12 97 TYR A CA 1
ATOM 777 C C . TYR A 1 97 ? -4.809 -6.258 -15.078 1 96.12 97 TYR A C 1
ATOM 779 O O . TYR A 1 97 ? -3.602 -6.066 -14.922 1 96.12 97 TYR A O 1
ATOM 787 N N . GLN A 1 98 ? -5.613 -5.402 -15.656 1 94.38 98 GLN A N 1
ATOM 788 C CA . GLN A 1 98 ? -5.102 -4.109 -16.094 1 94.38 98 GLN A CA 1
ATOM 789 C C . GLN A 1 98 ? -4.621 -3.271 -14.922 1 94.38 98 GLN A C 1
ATOM 791 O O . GLN A 1 98 ? -3.562 -2.641 -14.992 1 94.38 98 GLN A O 1
ATOM 796 N N . ILE A 1 99 ? -5.332 -3.318 -13.844 1 95 99 ILE A N 1
ATOM 797 C CA . ILE A 1 99 ? -5 -2.562 -12.648 1 95 99 ILE A CA 1
ATOM 798 C C . ILE A 1 99 ? -3.674 -3.062 -12.07 1 95 99 ILE A C 1
ATOM 800 O O . ILE A 1 99 ? -2.807 -2.264 -11.711 1 95 99 ILE A O 1
ATOM 804 N N . ILE A 1 100 ? -3.541 -4.367 -12.008 1 95.19 100 ILE A N 1
ATOM 805 C CA . ILE A 1 100 ? -2.324 -4.953 -11.461 1 95.19 100 ILE A CA 1
ATOM 806 C C . ILE A 1 100 ? -1.131 -4.586 -12.336 1 95.19 100 ILE A C 1
ATOM 808 O O . ILE A 1 100 ? -0.043 -4.301 -11.836 1 95.19 100 ILE A O 1
ATOM 812 N N . SER A 1 101 ? -1.351 -4.605 -13.648 1 94.5 101 SER A N 1
ATOM 813 C CA . SER A 1 101 ? -0.284 -4.227 -14.562 1 94.5 101 SER A CA 1
ATOM 814 C C . SER A 1 101 ? 0.12 -2.768 -14.375 1 94.5 101 SER A C 1
ATOM 816 O O . SER A 1 101 ? 1.31 -2.449 -14.32 1 94.5 101 SER A O 1
ATOM 818 N N . MET A 1 102 ? -0.833 -1.951 -14.242 1 93.5 102 MET A N 1
ATOM 819 C CA . MET A 1 102 ? -0.588 -0.52 -14.086 1 93.5 102 MET A CA 1
ATOM 820 C C . MET A 1 102 ? 0.144 -0.232 -12.781 1 93.5 102 MET A C 1
ATOM 822 O O . MET A 1 102 ? 1.032 0.621 -12.734 1 93.5 102 MET A O 1
ATOM 826 N N . ARG A 1 103 ? -0.194 -0.986 -11.797 1 96 103 ARG A N 1
ATOM 827 C CA . ARG A 1 103 ? 0.286 -0.691 -10.453 1 96 103 ARG A CA 1
ATOM 828 C C . ARG A 1 103 ? 1.64 -1.348 -10.195 1 96 103 ARG A C 1
ATOM 830 O O . ARG A 1 103 ? 2.482 -0.79 -9.492 1 96 103 ARG A O 1
ATOM 837 N N . TYR A 1 104 ? 1.89 -2.5 -10.789 1 95.75 104 TYR A N 1
ATOM 838 C CA . TYR A 1 104 ? 3.008 -3.303 -10.312 1 95.75 104 TYR A CA 1
ATOM 839 C C . TYR A 1 104 ? 4.023 -3.545 -11.422 1 95.75 104 TYR A C 1
ATOM 841 O O . TYR A 1 104 ? 5.168 -3.922 -11.148 1 95.75 104 TYR A O 1
ATOM 849 N N . ALA A 1 105 ? 3.609 -3.33 -12.672 1 94.38 105 ALA A N 1
ATOM 850 C CA . ALA A 1 105 ? 4.535 -3.539 -13.781 1 94.38 105 ALA A CA 1
ATOM 851 C C . ALA A 1 105 ? 5.391 -2.299 -14.023 1 94.38 105 ALA A C 1
ATOM 853 O O . ALA A 1 105 ? 5.062 -1.208 -13.547 1 94.38 105 ALA A O 1
ATOM 854 N N . ASP A 1 106 ? 6.469 -2.508 -14.711 1 92.56 106 ASP A N 1
ATOM 855 C CA . ASP A 1 106 ? 7.301 -1.376 -15.102 1 92.56 106 ASP A CA 1
ATOM 856 C C . ASP A 1 106 ? 6.742 -0.688 -16.344 1 92.56 106 ASP A C 1
ATOM 858 O O . ASP A 1 106 ? 5.637 -1.001 -16.781 1 92.56 106 ASP A O 1
ATOM 862 N N . GLU A 1 107 ? 7.41 0.333 -16.844 1 89.12 107 GLU A N 1
ATOM 863 C CA . GLU A 1 107 ? 6.941 1.147 -17.953 1 89.12 107 GLU A CA 1
ATOM 864 C C . GLU A 1 107 ? 6.75 0.303 -19.203 1 89.12 107 GLU A C 1
ATOM 866 O O . GLU A 1 107 ? 5.945 0.647 -20.078 1 89.12 107 GLU A O 1
ATOM 871 N N . ASP A 1 108 ? 7.488 -0.783 -19.25 1 92.06 108 ASP A N 1
ATOM 872 C CA . ASP A 1 108 ? 7.383 -1.665 -20.406 1 92.06 108 ASP A CA 1
ATOM 873 C C . ASP A 1 108 ? 6.375 -2.783 -20.156 1 92.06 108 ASP A C 1
ATOM 875 O O . ASP A 1 108 ? 6.32 -3.76 -20.906 1 92.06 108 ASP A O 1
ATOM 879 N N . MET A 1 109 ? 5.668 -2.732 -19.047 1 92.19 109 MET A N 1
ATOM 880 C CA . MET A 1 109 ? 4.594 -3.648 -18.688 1 92.19 109 MET A CA 1
ATOM 881 C C . MET A 1 109 ? 5.152 -5.012 -18.297 1 92.19 109 MET A C 1
ATOM 883 O O . MET A 1 109 ? 4.484 -6.035 -18.469 1 92.19 109 MET A O 1
ATOM 887 N N . ASN A 1 110 ? 6.406 -4.957 -17.891 1 94.69 110 ASN A N 1
ATOM 888 C CA . ASN A 1 110 ? 7.008 -6.168 -17.344 1 94.69 110 ASN A CA 1
ATOM 889 C C . ASN A 1 110 ? 6.941 -6.184 -15.82 1 94.69 110 ASN A C 1
ATOM 891 O O . ASN A 1 110 ? 7.035 -5.133 -15.18 1 94.69 110 ASN A O 1
ATOM 895 N N . LEU A 1 111 ? 6.758 -7.359 -15.312 1 95.69 111 LEU A N 1
ATOM 896 C CA . LEU A 1 111 ? 6.672 -7.531 -13.867 1 95.69 111 LEU A CA 1
ATOM 897 C C . LEU A 1 111 ? 7.895 -8.266 -13.336 1 95.69 111 LEU A C 1
ATOM 899 O O . LEU A 1 111 ? 8.195 -9.375 -13.766 1 95.69 111 LEU A O 1
ATOM 903 N N . SER A 1 112 ? 8.617 -7.59 -12.461 1 95.69 112 SER A N 1
ATOM 904 C CA . SER A 1 112 ? 9.75 -8.227 -11.797 1 95.69 112 SER A CA 1
ATOM 905 C C . SER A 1 112 ? 9.281 -9.219 -10.734 1 95.69 112 SER A C 1
ATOM 907 O O . SER A 1 112 ? 8.117 -9.195 -10.328 1 95.69 112 SER A O 1
ATOM 909 N N . PHE A 1 113 ? 10.164 -10.016 -10.25 1 95.75 113 PHE A N 1
ATOM 910 C CA . PHE A 1 113 ? 9.844 -11.031 -9.25 1 95.75 113 PHE A CA 1
ATOM 911 C C . PHE A 1 113 ? 9.32 -10.375 -7.973 1 95.75 113 PHE A C 1
ATOM 913 O O . PHE A 1 113 ? 8.305 -10.805 -7.422 1 95.75 113 PHE A O 1
ATOM 920 N N . ASP A 1 114 ? 10.031 -9.406 -7.5 1 95.94 114 ASP A N 1
ATOM 921 C CA . ASP A 1 114 ? 9.625 -8.766 -6.254 1 95.94 114 ASP A CA 1
ATOM 922 C C . ASP A 1 114 ? 8.242 -8.133 -6.387 1 95.94 114 ASP A C 1
ATOM 924 O O . ASP A 1 114 ? 7.406 -8.258 -5.488 1 95.94 114 ASP A O 1
ATOM 928 N N . SER A 1 115 ? 7.988 -7.48 -7.555 1 96.31 115 SER A N 1
ATOM 929 C CA . SER A 1 115 ? 6.672 -6.895 -7.789 1 96.31 115 SER A CA 1
ATOM 930 C C . SER A 1 115 ? 5.594 -7.969 -7.871 1 96.31 115 SER A C 1
ATOM 932 O O . SER A 1 115 ? 4.477 -7.773 -7.387 1 96.31 115 SER A O 1
ATOM 934 N N . PHE A 1 116 ? 5.934 -9.062 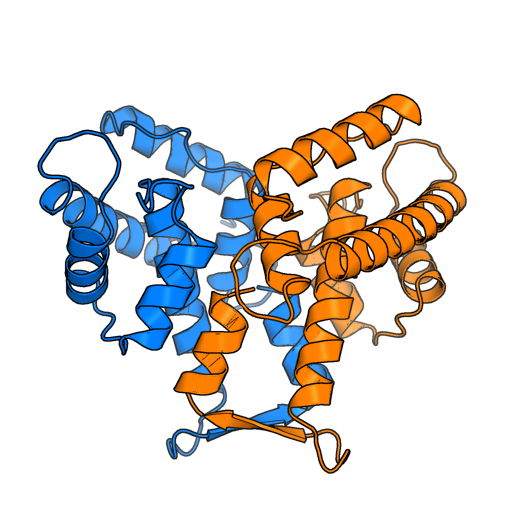-8.492 1 97.44 116 PHE A N 1
ATOM 935 C CA . PHE A 1 116 ? 5.027 -10.203 -8.602 1 97.44 116 PHE A CA 1
ATOM 936 C C . PHE A 1 116 ? 4.625 -10.711 -7.227 1 97.44 116 PHE A C 1
ATOM 938 O O . PHE A 1 116 ? 3.436 -10.875 -6.945 1 97.44 116 PHE A O 1
ATOM 945 N N . ILE A 1 117 ? 5.562 -10.891 -6.387 1 97.62 117 ILE A N 1
ATOM 946 C CA . ILE A 1 117 ? 5.312 -11.391 -5.039 1 97.62 117 ILE A CA 1
ATOM 947 C C . ILE A 1 117 ? 4.477 -10.375 -4.258 1 97.62 117 ILE A C 1
ATOM 949 O O . ILE A 1 117 ? 3.5 -10.742 -3.605 1 97.62 117 ILE A O 1
ATOM 953 N N . CYS A 1 118 ? 4.84 -9.102 -4.324 1 97.19 118 CYS A N 1
ATOM 954 C CA . CYS A 1 118 ? 4.109 -8.062 -3.609 1 97.19 118 CYS A CA 1
ATOM 955 C C . CYS A 1 118 ? 2.654 -8.016 -4.055 1 97.19 118 CYS A C 1
ATOM 957 O O . CYS A 1 118 ? 1.751 -7.875 -3.227 1 97.19 118 CYS A O 1
ATOM 959 N N . CYS A 1 119 ? 2.494 -8.156 -5.305 1 97.81 119 CYS A N 1
ATOM 960 C CA . CYS A 1 119 ? 1.147 -8.141 -5.867 1 97.81 119 CYS A CA 1
ATOM 961 C C . CYS A 1 119 ? 0.323 -9.305 -5.336 1 97.81 119 CYS A C 1
ATOM 963 O O . CYS A 1 119 ? -0.819 -9.125 -4.91 1 97.81 119 CYS A O 1
ATOM 965 N N . LEU A 1 120 ? 0.883 -10.492 -5.348 1 98.62 120 LEU A N 1
ATOM 966 C CA . LEU A 1 120 ? 0.151 -11.688 -4.93 1 98.62 120 LEU A CA 1
ATOM 967 C C . LEU A 1 120 ? -0.133 -11.656 -3.432 1 98.62 120 LEU A C 1
ATOM 969 O O . LEU A 1 120 ? -1.207 -12.07 -2.99 1 98.62 120 LEU A O 1
ATOM 973 N N . VAL A 1 121 ? 0.857 -11.164 -2.68 1 98.5 121 VAL A N 1
ATOM 974 C CA . VAL A 1 121 ? 0.63 -11.016 -1.247 1 98.5 121 VAL A CA 1
ATOM 975 C C . VAL A 1 121 ? -0.534 -10.055 -1.004 1 98.5 121 VAL A C 1
ATOM 977 O O . VAL A 1 121 ? -1.384 -10.305 -0.146 1 98.5 121 VAL A O 1
ATOM 980 N N . ARG A 1 122 ? -0.608 -9.008 -1.734 1 98.25 122 ARG A N 1
ATOM 981 C CA . ARG A 1 122 ? -1.692 -8.039 -1.581 1 98.25 122 ARG A CA 1
ATOM 982 C C . ARG A 1 122 ? -3.029 -8.648 -1.994 1 98.25 122 ARG A C 1
ATOM 984 O O . ARG A 1 122 ? -4.039 -8.461 -1.311 1 98.25 122 ARG A O 1
ATOM 991 N N . LEU A 1 123 ? -3.012 -9.352 -3.07 1 98.38 123 LEU A N 1
ATOM 992 C CA . LEU A 1 123 ? -4.227 -10.047 -3.496 1 98.38 123 LEU A CA 1
ATOM 993 C C . LEU A 1 123 ? -4.734 -10.977 -2.398 1 98.38 123 LEU A C 1
ATOM 995 O O . LEU A 1 123 ? -5.914 -10.922 -2.033 1 98.38 123 LEU A O 1
ATOM 999 N N . GLU A 1 124 ? -3.887 -11.727 -1.923 1 98.06 124 GLU A N 1
ATOM 1000 C CA . GLU A 1 124 ? -4.277 -12.656 -0.867 1 98.06 124 GLU A CA 1
ATOM 1001 C C . GLU A 1 124 ? -4.828 -11.914 0.347 1 98.06 124 GLU A C 1
ATOM 1003 O O . GLU A 1 124 ? -5.859 -12.289 0.9 1 98.06 124 GLU A O 1
ATOM 1008 N N . GLY A 1 125 ? -4.109 -10.875 0.773 1 97.69 125 GLY A N 1
ATOM 1009 C CA . GLY A 1 125 ? -4.547 -10.086 1.911 1 97.69 125 GLY A CA 1
ATOM 1010 C C . GLY A 1 125 ? -5.902 -9.438 1.704 1 97.69 125 GLY A C 1
ATOM 1011 O O . GLY A 1 125 ? -6.742 -9.445 2.605 1 97.69 125 GLY A O 1
ATOM 1012 N N . MET A 1 126 ? -6.121 -8.938 0.513 1 98 126 MET A N 1
ATOM 1013 C CA . MET A 1 126 ? -7.363 -8.219 0.251 1 98 126 MET A CA 1
ATOM 1014 C C . MET A 1 126 ? -8.531 -9.188 0.09 1 98 126 MET A C 1
ATOM 1016 O O . MET A 1 126 ? -9.656 -8.883 0.496 1 98 126 MET A O 1
ATOM 1020 N N . PHE A 1 127 ? -8.258 -10.352 -0.494 1 97.44 127 PHE A N 1
ATOM 1021 C CA . PHE A 1 127 ? -9.297 -11.375 -0.53 1 97.44 127 PHE A CA 1
ATOM 1022 C C . PHE A 1 127 ? -9.672 -11.82 0.879 1 97.44 127 PHE A C 1
ATOM 1024 O O . PHE A 1 127 ? -10.852 -11.961 1.199 1 97.44 127 PHE A O 1
ATOM 1031 N N . ARG A 1 128 ? -8.672 -12.016 1.675 1 96.38 128 ARG A N 1
ATOM 1032 C CA . ARG A 1 128 ? -8.898 -12.438 3.053 1 96.38 128 ARG A CA 1
ATOM 1033 C C . ARG A 1 128 ? -9.727 -11.406 3.812 1 96.38 128 ARG A C 1
ATOM 1035 O O . ARG A 1 128 ? -10.664 -11.758 4.527 1 96.38 128 ARG A O 1
ATOM 1042 N N . ALA A 1 129 ? -9.352 -10.164 3.705 1 96.75 129 ALA A N 1
ATOM 1043 C CA . ALA A 1 129 ? -10.086 -9.094 4.367 1 96.75 129 ALA A CA 1
ATOM 1044 C C . ALA A 1 129 ? -11.531 -9.039 3.883 1 96.75 129 ALA A C 1
ATOM 1046 O O . ALA A 1 129 ? -12.461 -8.883 4.688 1 96.75 129 ALA A O 1
ATOM 1047 N N . PHE A 1 130 ? -11.734 -9.195 2.607 1 97.94 130 PHE A N 1
ATOM 1048 C CA . PHE A 1 130 ? -13.078 -9.18 2.055 1 97.94 130 PHE A CA 1
ATOM 1049 C C . PHE A 1 130 ? -13.922 -10.305 2.639 1 97.94 130 PHE A C 1
ATOM 1051 O O . PHE A 1 130 ? -15.055 -10.094 3.059 1 97.94 130 PHE A O 1
ATOM 1058 N N . GLN A 1 131 ? -13.359 -11.445 2.666 1 96.88 131 GLN A N 1
ATOM 1059 C CA . GLN A 1 131 ? -14.07 -12.617 3.17 1 96.88 131 GLN A CA 1
ATOM 1060 C C . GLN A 1 131 ? -14.422 -12.453 4.645 1 96.88 131 GLN A C 1
ATOM 1062 O O . GLN A 1 131 ? -15.492 -12.883 5.086 1 96.88 131 GLN A O 1
ATOM 1067 N N . ALA A 1 132 ? -13.508 -11.836 5.375 1 95.31 132 ALA A N 1
ATOM 1068 C CA . ALA A 1 132 ? -13.734 -11.633 6.801 1 95.31 132 ALA A CA 1
ATOM 1069 C C . ALA A 1 132 ? -14.906 -10.688 7.043 1 95.31 132 ALA A C 1
ATOM 1071 O O . ALA A 1 132 ? -15.617 -10.82 8.039 1 95.31 132 ALA A O 1
ATOM 1072 N N . PHE A 1 133 ? -15.172 -9.805 6.121 1 96.31 133 PHE A N 1
ATOM 1073 C CA . PHE A 1 133 ? -16.234 -8.82 6.301 1 96.31 133 PHE A CA 1
ATOM 1074 C C . PHE A 1 133 ? -17.516 -9.273 5.617 1 96.31 133 PHE A C 1
ATOM 1076 O O . PHE A 1 133 ? -18.594 -8.758 5.898 1 96.31 133 PHE A O 1
ATOM 1083 N N . ASP A 1 134 ? -17.359 -10.18 4.625 1 96.5 134 ASP A N 1
ATOM 1084 C CA . ASP A 1 134 ? -18.531 -10.742 3.949 1 96.5 134 ASP A CA 1
ATOM 1085 C C . ASP A 1 134 ? -19.062 -11.977 4.684 1 96.5 134 ASP A C 1
ATOM 1087 O O . ASP A 1 134 ? -19.156 -13.055 4.098 1 96.5 134 ASP A O 1
ATOM 1091 N N . LYS A 1 135 ? -19.531 -11.742 5.816 1 92.38 135 LYS A N 1
ATOM 1092 C CA . LYS A 1 135 ? -19.906 -12.836 6.703 1 92.38 135 LYS A CA 1
ATOM 1093 C C . LYS A 1 135 ? -21.094 -13.625 6.145 1 92.38 135 LYS A C 1
ATOM 1095 O O . LYS A 1 135 ? -21.156 -14.844 6.285 1 92.38 135 LYS A O 1
ATOM 1100 N N . ASP A 1 136 ? -22 -12.992 5.5 1 93.31 136 ASP A N 1
ATOM 1101 C CA . ASP A 1 136 ? -23.188 -13.672 5.008 1 93.31 136 ASP A CA 1
ATOM 1102 C C . ASP A 1 136 ? -22.953 -14.25 3.613 1 93.31 136 ASP A C 1
ATOM 1104 O O . ASP A 1 136 ? -23.828 -14.922 3.061 1 93.31 136 ASP A O 1
ATOM 1108 N N . GLY A 1 137 ? -21.781 -13.867 2.953 1 92.31 137 GLY A N 1
ATOM 1109 C CA . GLY A 1 137 ? -21.375 -14.477 1.694 1 92.31 137 GLY A CA 1
ATOM 1110 C C . GLY A 1 137 ? -22.156 -13.961 0.504 1 92.31 137 GLY A C 1
ATOM 1111 O O . GLY A 1 137 ? -22.281 -14.641 -0.514 1 92.31 137 GLY A O 1
ATOM 1112 N N . ASP A 1 138 ? -22.797 -12.812 0.603 1 93.75 138 ASP A N 1
ATOM 1113 C CA . ASP A 1 138 ? -23.609 -12.289 -0.49 1 93.75 138 ASP A CA 1
ATOM 1114 C C . ASP A 1 138 ? -22.75 -11.508 -1.487 1 93.75 138 ASP A C 1
ATOM 1116 O O . ASP A 1 138 ? -23.266 -11 -2.486 1 93.75 138 ASP A O 1
ATOM 1120 N N . GLY A 1 139 ? -21.438 -11.391 -1.177 1 95.5 139 GLY A N 1
ATOM 1121 C CA . GLY A 1 139 ? -20.531 -10.758 -2.117 1 95.5 139 GLY A CA 1
ATOM 1122 C C . GLY A 1 139 ? -20.469 -9.25 -1.968 1 95.5 139 GLY A C 1
ATOM 1123 O O . GLY A 1 139 ? -19.938 -8.555 -2.838 1 95.5 139 GLY A O 1
ATOM 1124 N N . ILE A 1 140 ? -21.094 -8.727 -0.915 1 97.31 140 ILE A N 1
ATOM 1125 C CA . ILE A 1 140 ? -21.078 -7.297 -0.638 1 97.31 140 ILE A CA 1
ATOM 1126 C C . ILE A 1 140 ? -20.625 -7.055 0.799 1 97.31 140 ILE A C 1
ATOM 1128 O O . ILE A 1 140 ? -21.141 -7.68 1.732 1 97.31 140 ILE A O 1
ATOM 1132 N N . ILE A 1 141 ? -19.625 -6.211 0.963 1 97.62 141 ILE A N 1
ATOM 1133 C CA . ILE A 1 141 ? -19.219 -5.871 2.318 1 97.62 141 ILE A CA 1
ATOM 1134 C C . ILE A 1 141 ? -19.688 -4.461 2.666 1 97.62 141 ILE A C 1
ATOM 1136 O O . ILE A 1 141 ? -19.812 -3.607 1.784 1 97.62 141 ILE A O 1
ATOM 1140 N N . LYS A 1 142 ? -19.969 -4.277 3.877 1 97.12 142 LYS A N 1
ATOM 1141 C CA . LYS A 1 142 ? -20.344 -2.979 4.43 1 97.12 142 LYS A CA 1
ATOM 1142 C C . LYS A 1 142 ? -19.312 -2.5 5.445 1 97.12 142 LYS A C 1
ATOM 1144 O O . LYS A 1 142 ? -18.984 -3.223 6.387 1 97.12 142 LYS A O 1
ATOM 1149 N N . LEU A 1 143 ? -18.797 -1.323 5.172 1 97.81 143 LEU A N 1
ATOM 1150 C CA . LEU A 1 143 ? -17.75 -0.795 6.039 1 97.81 143 LEU A CA 1
ATOM 1151 C C . LEU A 1 143 ? -18.078 0.627 6.48 1 97.81 143 LEU A C 1
ATOM 1153 O O . LEU A 1 143 ? -18.484 1.46 5.664 1 97.81 143 LEU A O 1
ATOM 1157 N N . SER A 1 144 ? -17.969 0.824 7.812 1 97.81 144 SER A N 1
ATOM 1158 C CA . SER A 1 144 ? -17.922 2.205 8.281 1 97.81 144 SER A CA 1
ATOM 1159 C C . SER A 1 144 ? -16.609 2.877 7.883 1 97.81 144 SER A C 1
ATOM 1161 O O . SER A 1 144 ? -15.672 2.207 7.453 1 97.81 144 SER A O 1
ATOM 1163 N N . VAL A 1 145 ? -16.625 4.176 8.031 1 96.44 145 VAL A N 1
ATOM 1164 C CA . VAL A 1 145 ? -15.406 4.914 7.68 1 96.44 145 VAL A CA 1
ATOM 1165 C C . VAL A 1 145 ? -14.242 4.438 8.547 1 96.44 145 VAL A C 1
ATOM 1167 O O . VAL A 1 145 ? -13.117 4.297 8.062 1 96.44 145 VAL A O 1
ATOM 1170 N N . LEU A 1 146 ? -14.508 4.156 9.797 1 96.12 146 LEU A N 1
ATOM 1171 C CA . LEU A 1 146 ? -13.453 3.717 10.695 1 96.12 146 LEU A CA 1
ATOM 1172 C C . LEU A 1 146 ? -12.938 2.336 10.297 1 96.12 146 LEU A C 1
ATOM 1174 O O . LEU A 1 146 ? -11.727 2.109 10.25 1 96.12 146 LEU A O 1
ATOM 1178 N N . GLU A 1 147 ? -13.828 1.418 9.953 1 96.75 147 GLU A N 1
ATOM 1179 C CA . GLU A 1 147 ? -13.438 0.09 9.492 1 96.75 147 GLU A CA 1
ATOM 1180 C C . GLU A 1 147 ? -12.641 0.17 8.195 1 96.75 147 GLU A C 1
ATOM 1182 O O . GLU A 1 147 ? -11.625 -0.512 8.039 1 96.75 147 GLU A O 1
ATOM 1187 N N . TRP A 1 148 ? -13.102 1.057 7.312 1 97.69 148 TRP A N 1
ATOM 1188 C CA . TRP A 1 148 ? -12.445 1.281 6.031 1 97.69 148 TRP A CA 1
ATOM 1189 C C . TRP A 1 148 ? -11.008 1.752 6.234 1 97.69 148 TRP A C 1
ATOM 1191 O O . TRP A 1 148 ? -10.07 1.172 5.676 1 97.69 148 TRP A O 1
ATOM 1201 N N . LEU A 1 149 ? -10.852 2.707 7.098 1 97.75 149 LEU A N 1
ATOM 1202 C CA . LEU A 1 149 ? -9.531 3.289 7.316 1 97.75 149 LEU A CA 1
ATOM 1203 C C . LEU A 1 149 ? -8.625 2.314 8.055 1 97.75 149 LEU A C 1
ATOM 1205 O O . LEU A 1 149 ? -7.434 2.225 7.762 1 97.75 149 LEU A O 1
ATOM 1209 N N . GLN A 1 150 ? -9.148 1.607 8.992 1 96.44 150 GLN A N 1
ATOM 1210 C CA . GLN A 1 150 ? -8.344 0.627 9.711 1 96.44 150 GLN A CA 1
ATOM 1211 C C . GLN A 1 150 ? -7.781 -0.429 8.758 1 96.44 150 GLN A C 1
ATOM 1213 O O . GLN A 1 150 ? -6.594 -0.761 8.82 1 96.44 150 GLN A O 1
ATOM 1218 N N . LEU A 1 151 ? -8.602 -0.904 7.859 1 95.88 151 LEU A N 1
ATOM 1219 C CA . LEU A 1 151 ? -8.227 -1.956 6.922 1 95.88 151 LEU A CA 1
ATOM 1220 C C . LEU A 1 151 ? -7.227 -1.433 5.891 1 95.88 151 LEU A C 1
ATOM 1222 O O . LEU A 1 151 ? -6.223 -2.086 5.605 1 95.88 151 LEU A O 1
ATOM 1226 N N . THR A 1 152 ? -7.457 -0.22 5.402 1 97.25 152 THR A N 1
ATOM 1227 C CA . THR A 1 152 ? -6.703 0.244 4.242 1 97.25 152 THR A CA 1
ATOM 1228 C C . THR A 1 152 ? -5.426 0.957 4.68 1 97.25 152 THR A C 1
ATOM 1230 O O . THR A 1 152 ? -4.43 0.957 3.953 1 97.25 152 THR A O 1
ATOM 1233 N N . MET A 1 153 ? -5.406 1.52 5.898 1 97.31 153 MET A N 1
ATOM 1234 C CA . MET A 1 153 ? -4.211 2.209 6.371 1 97.31 153 MET A CA 1
ATOM 1235 C C . MET A 1 153 ? -3.18 1.216 6.891 1 97.31 153 MET A C 1
ATOM 1237 O O . MET A 1 153 ? -1.978 1.486 6.859 1 97.31 153 MET A O 1
ATOM 1241 N N . TYR A 1 154 ? -3.662 0.122 7.363 1 95.69 154 TYR A N 1
ATOM 1242 C CA . TYR A 1 154 ? -2.738 -0.866 7.91 1 95.69 154 TYR A CA 1
ATOM 1243 C C . TYR A 1 154 ? -2.09 -1.68 6.797 1 95.69 154 TYR A C 1
ATOM 1245 O O . TYR A 1 154 ? -1.027 -2.275 6.992 1 95.69 154 TYR A O 1
ATOM 1253 N N . ALA A 1 155 ? -2.684 -1.631 5.629 1 90.94 155 ALA A N 1
ATOM 1254 C CA . ALA A 1 155 ? -2.205 -2.465 4.527 1 90.94 155 ALA A CA 1
ATOM 1255 C C . ALA A 1 155 ? -1.043 -1.796 3.799 1 90.94 155 ALA A C 1
ATOM 1257 O O . ALA A 1 155 ? -0.897 -0.572 3.842 1 90.94 155 ALA A O 1
ATOM 1258 N N . MET B 1 1 ? 0.93 16.891 -19.938 1 80.06 1 MET B N 1
ATOM 1259 C CA . MET B 1 1 ? 2.139 16.312 -19.344 1 80.06 1 MET B CA 1
ATOM 1260 C C . MET B 1 1 ? 1.793 15.305 -18.266 1 80.06 1 MET B C 1
ATOM 1262 O O . MET B 1 1 ? 0.841 15.508 -17.5 1 80.06 1 MET B O 1
ATOM 1266 N N . GLN B 1 2 ? 2.326 14.07 -18.266 1 91.19 2 GLN B N 1
ATOM 1267 C CA . GLN B 1 2 ? 2.09 13.016 -17.281 1 91.19 2 GLN B CA 1
ATOM 1268 C C . GLN B 1 2 ? 3.357 12.703 -16.484 1 91.19 2 GLN B C 1
ATOM 1270 O O . GLN B 1 2 ? 4.461 12.75 -17.031 1 91.19 2 GLN B O 1
ATOM 1275 N N . ILE B 1 3 ? 3.223 12.609 -15.18 1 95.38 3 ILE B N 1
ATOM 1276 C CA . ILE B 1 3 ? 4.336 12.352 -14.266 1 95.38 3 ILE B CA 1
ATOM 1277 C C . ILE B 1 3 ? 4.324 10.883 -13.844 1 95.38 3 ILE B C 1
ATOM 1279 O O . ILE B 1 3 ? 3.326 10.391 -13.305 1 95.38 3 ILE B O 1
ATOM 1283 N N . THR B 1 4 ? 5.426 10.234 -14.109 1 95.38 4 THR B N 1
ATOM 1284 C CA . THR B 1 4 ? 5.578 8.836 -13.719 1 95.38 4 THR B CA 1
ATOM 1285 C C . THR B 1 4 ? 6.09 8.734 -12.281 1 95.38 4 THR B C 1
ATOM 1287 O O . THR B 1 4 ? 6.492 9.734 -11.68 1 95.38 4 THR B O 1
ATOM 1290 N N . ALA B 1 5 ? 6.105 7.539 -11.75 1 96.12 5 ALA B N 1
ATOM 1291 C CA . ALA B 1 5 ? 6.613 7.305 -10.406 1 96.12 5 ALA B CA 1
ATOM 1292 C C . ALA B 1 5 ? 8.094 7.648 -10.305 1 96.12 5 ALA B C 1
ATOM 1294 O O . ALA B 1 5 ? 8.539 8.25 -9.328 1 96.12 5 ALA B O 1
ATOM 1295 N N . ALA B 1 6 ? 8.828 7.258 -11.266 1 95.69 6 ALA B N 1
ATOM 1296 C CA . ALA B 1 6 ? 10.266 7.535 -11.281 1 95.69 6 ALA B CA 1
ATOM 1297 C C . ALA B 1 6 ? 10.531 9.039 -11.32 1 95.69 6 ALA B C 1
ATOM 1299 O O . ALA B 1 6 ? 11.438 9.531 -10.648 1 95.69 6 ALA B O 1
ATOM 1300 N N . GLU B 1 7 ? 9.781 9.734 -12.125 1 96.62 7 GLU B N 1
ATOM 1301 C CA . GLU B 1 7 ? 9.914 11.188 -12.195 1 96.62 7 GLU B CA 1
ATOM 1302 C C . GLU B 1 7 ? 9.523 11.844 -10.867 1 96.62 7 GLU B C 1
ATOM 1304 O O . GLU B 1 7 ? 10.203 12.75 -10.398 1 96.62 7 GLU B O 1
ATOM 1309 N N . LEU B 1 8 ? 8.406 11.352 -10.328 1 97.69 8 LEU B N 1
ATOM 1310 C CA . LEU B 1 8 ? 7.988 11.859 -9.023 1 97.69 8 LEU B CA 1
ATOM 1311 C C . LEU B 1 8 ? 9.086 11.648 -7.984 1 97.69 8 LEU B C 1
ATOM 1313 O O . LEU B 1 8 ? 9.383 12.562 -7.203 1 97.69 8 LEU B O 1
ATOM 1317 N N . MET B 1 9 ? 9.641 10.508 -7.961 1 97.25 9 MET B N 1
ATOM 1318 C CA . MET B 1 9 ? 10.719 10.195 -7.031 1 97.25 9 MET B CA 1
ATOM 1319 C C . MET B 1 9 ? 11.867 11.188 -7.176 1 97.25 9 MET B C 1
ATOM 1321 O O . MET B 1 9 ? 12.391 11.688 -6.176 1 97.25 9 MET B O 1
ATOM 1325 N N . SER B 1 10 ? 12.281 11.445 -8.375 1 97.06 10 SER B N 1
ATOM 1326 C CA . SER B 1 10 ? 13.352 12.398 -8.633 1 97.06 10 SER B CA 1
ATOM 1327 C C . SER B 1 10 ? 12.992 13.789 -8.109 1 97.06 10 SER B C 1
ATOM 1329 O O . SER B 1 10 ? 13.812 14.438 -7.449 1 97.06 10 SER B O 1
ATOM 1331 N N . ILE B 1 11 ? 11.828 14.195 -8.391 1 95.81 11 ILE B N 1
ATOM 1332 C CA . ILE B 1 11 ? 11.352 15.523 -7.988 1 95.81 11 ILE B CA 1
ATOM 1333 C C . ILE B 1 11 ? 11.344 15.625 -6.465 1 95.81 11 ILE B C 1
ATOM 1335 O O . ILE B 1 11 ? 11.883 16.578 -5.898 1 95.81 11 ILE B O 1
ATOM 1339 N N . LEU B 1 12 ? 10.781 14.633 -5.777 1 96.75 12 LEU B N 1
ATOM 1340 C CA . LEU B 1 12 ? 10.633 14.672 -4.324 1 96.75 12 LEU B CA 1
ATOM 1341 C C . LEU B 1 12 ? 11.992 14.562 -3.639 1 96.75 12 LEU B C 1
ATOM 1343 O O . LEU B 1 12 ? 12.242 15.242 -2.643 1 96.75 12 LEU B O 1
ATOM 1347 N N . ASN B 1 13 ? 12.828 13.734 -4.141 1 96.5 13 ASN B N 1
ATOM 1348 C CA . ASN B 1 13 ? 14.141 13.562 -3.521 1 96.5 13 ASN B CA 1
ATOM 1349 C C . ASN B 1 13 ? 15.023 14.789 -3.73 1 96.5 13 ASN B C 1
ATOM 1351 O O . ASN B 1 13 ? 15.898 15.07 -2.912 1 96.5 13 ASN B O 1
ATOM 1355 N N . ARG B 1 14 ? 14.812 15.477 -4.781 1 92.81 14 ARG B N 1
ATOM 1356 C CA . ARG B 1 14 ? 15.492 16.75 -4.961 1 92.81 14 ARG B CA 1
ATOM 1357 C C . ARG B 1 14 ? 15.039 17.766 -3.912 1 92.81 14 ARG B C 1
ATOM 1359 O O . ARG B 1 14 ? 15.852 18.531 -3.393 1 92.81 14 ARG B O 1
ATOM 1366 N N . VAL B 1 15 ? 13.812 17.734 -3.633 1 87.19 15 VAL B N 1
ATOM 1367 C CA . VAL B 1 15 ? 13.25 18.641 -2.629 1 87.19 15 VAL B CA 1
ATOM 1368 C C . VAL B 1 15 ? 13.812 18.281 -1.253 1 87.19 15 VAL B C 1
ATOM 1370 O O . VAL B 1 15 ? 14.188 19.172 -0.487 1 87.19 15 VAL B O 1
ATOM 1373 N N . VAL B 1 16 ? 13.797 17.047 -0.896 1 90.62 16 VAL B N 1
ATOM 1374 C CA . VAL B 1 16 ? 14.352 16.562 0.369 1 90.62 16 VAL B CA 1
ATOM 1375 C C . VAL B 1 16 ? 15.781 17.062 0.531 1 90.62 16 VAL B C 1
ATOM 1377 O O . VAL B 1 16 ? 16.172 17.516 1.609 1 90.62 16 VAL B O 1
ATOM 1380 N N . LYS B 1 17 ? 16.5 17 -0.512 1 90.56 17 LYS B N 1
ATOM 1381 C CA . LYS B 1 17 ? 17.875 17.453 -0.495 1 90.56 17 LYS B CA 1
ATOM 1382 C C . LYS B 1 17 ? 17.953 18.969 -0.351 1 90.56 17 LYS B C 1
ATOM 1384 O O . LYS B 1 17 ? 18.766 19.484 0.418 1 90.56 17 LYS B O 1
ATOM 1389 N N . LYS B 1 18 ? 17.188 19.609 -1.014 1 87.56 18 LYS B N 1
ATOM 1390 C CA . LYS B 1 18 ? 17.188 21.062 -1.017 1 87.56 18 LYS B CA 1
ATOM 1391 C C . LYS B 1 18 ? 16.922 21.609 0.38 1 87.56 18 LYS B C 1
ATOM 1393 O O . LYS B 1 18 ? 17.547 22.594 0.8 1 87.56 18 LYS B O 1
ATOM 1398 N N . TYR B 1 19 ? 16.062 21 1.129 1 85.12 19 TYR B N 1
ATOM 1399 C CA . TYR B 1 19 ? 15.664 21.531 2.43 1 85.12 19 TYR B CA 1
ATOM 1400 C C . TYR B 1 19 ? 16.391 20.812 3.557 1 85.12 19 TYR B C 1
ATOM 1402 O O . TYR B 1 19 ? 16.016 20.938 4.727 1 85.12 19 TYR B O 1
ATOM 1410 N N . ASN B 1 20 ? 17.359 20.062 3.186 1 83.44 20 ASN B N 1
ATOM 1411 C CA . ASN B 1 20 ? 18.266 19.375 4.109 1 83.44 20 ASN B CA 1
ATOM 1412 C C . ASN B 1 20 ? 17.484 18.531 5.121 1 83.44 20 ASN B C 1
ATOM 1414 O O . ASN B 1 20 ? 17.734 18.609 6.324 1 83.44 20 ASN B O 1
ATOM 1418 N N . MET B 1 21 ? 16.438 17.844 4.602 1 86.88 21 MET B N 1
ATOM 1419 C CA . MET B 1 21 ? 15.695 16.938 5.477 1 86.88 21 MET B CA 1
ATOM 1420 C C . MET B 1 21 ? 16.531 15.703 5.82 1 86.88 21 MET B C 1
ATOM 1422 O O . MET B 1 21 ? 17.25 15.188 4.973 1 86.88 21 MET B O 1
ATOM 1426 N N . LYS B 1 22 ? 16.641 15.414 7.074 1 86.5 22 LYS B N 1
ATOM 1427 C CA . LYS B 1 22 ? 17.375 14.219 7.492 1 86.5 22 LYS B CA 1
ATOM 1428 C C . LYS B 1 22 ? 16.531 12.969 7.262 1 86.5 22 LYS B C 1
ATOM 1430 O O . LYS B 1 22 ? 15.844 12.5 8.172 1 86.5 22 LYS B O 1
ATOM 1435 N N . THR B 1 23 ? 16.438 12.484 6.066 1 88.88 23 THR B N 1
ATOM 1436 C CA . THR B 1 23 ? 15.656 11.297 5.707 1 88.88 23 THR B CA 1
ATOM 1437 C C . THR B 1 23 ? 16.344 10.516 4.602 1 88.88 23 THR B C 1
ATOM 1439 O O . THR B 1 23 ? 17.234 11.031 3.924 1 88.88 23 THR B O 1
ATOM 1442 N N . GLU B 1 24 ? 16.031 9.273 4.465 1 87.25 24 GLU B N 1
ATOM 1443 C CA . GLU B 1 24 ? 16.578 8.414 3.42 1 87.25 24 GLU B CA 1
ATOM 1444 C C . GLU B 1 24 ? 15.969 8.742 2.061 1 87.25 24 GLU B C 1
ATOM 1446 O O . GLU B 1 24 ? 16.5 8.336 1.022 1 87.25 24 GLU B O 1
ATOM 1451 N N . GLY B 1 25 ? 14.938 9.555 2.045 1 93.06 25 GLY B N 1
ATOM 1452 C CA . GLY B 1 25 ? 14.273 9.875 0.792 1 93.06 25 GLY B CA 1
ATOM 1453 C C . GLY B 1 25 ? 13.164 8.891 0.443 1 93.06 25 GLY B C 1
ATOM 1454 O O . GLY B 1 25 ? 12.852 8 1.232 1 93.06 25 GLY B O 1
ATOM 1455 N N . PHE B 1 26 ? 12.562 9.086 -0.678 1 96.25 26 PHE B N 1
ATOM 1456 C CA . PHE B 1 26 ? 11.438 8.273 -1.112 1 96.25 26 PHE B CA 1
ATOM 1457 C C . PHE B 1 26 ? 11.906 7.125 -2 1 96.25 26 PHE B C 1
ATOM 1459 O O . PHE B 1 26 ? 12.789 7.305 -2.84 1 96.25 26 PHE B O 1
ATOM 1466 N N . THR B 1 27 ? 11.32 6.039 -1.745 1 94.5 27 THR B N 1
ATOM 1467 C CA . THR B 1 27 ? 11.594 4.887 -2.596 1 94.5 27 THR B CA 1
ATOM 1468 C C . THR B 1 27 ? 10.688 4.895 -3.826 1 94.5 27 THR B C 1
ATOM 1470 O O . THR B 1 27 ? 9.688 5.609 -3.861 1 94.5 27 THR B O 1
ATOM 1473 N N . LEU B 1 28 ? 11.109 4.145 -4.824 1 93.69 28 LEU B N 1
ATOM 1474 C CA 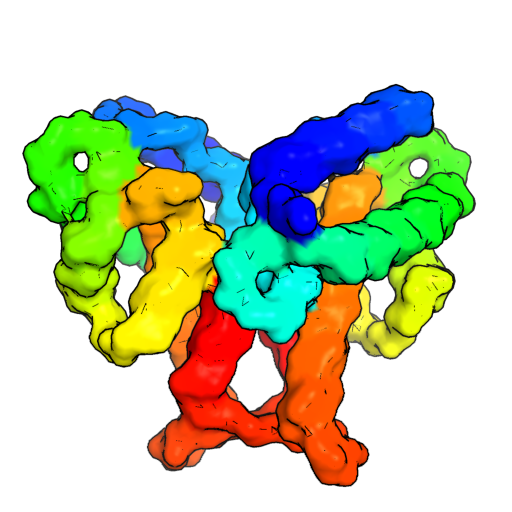. LEU B 1 28 ? 10.273 4.02 -6.02 1 93.69 28 LEU B CA 1
ATOM 1475 C C . LEU B 1 28 ? 8.906 3.447 -5.668 1 93.69 28 LEU B C 1
ATOM 1477 O O . LEU B 1 28 ? 7.887 3.908 -6.188 1 93.69 28 LEU B O 1
ATOM 1481 N N . GLU B 1 29 ? 8.844 2.502 -4.816 1 93.25 29 GLU B N 1
ATOM 1482 C CA . GLU B 1 29 ? 7.586 1.882 -4.422 1 93.25 29 GLU B CA 1
ATOM 1483 C C . GLU B 1 29 ? 6.668 2.887 -3.734 1 93.25 29 GLU B C 1
ATOM 1485 O O . GLU B 1 29 ? 5.461 2.91 -3.99 1 93.25 29 GLU B O 1
ATOM 1490 N N . SER B 1 30 ? 7.219 3.689 -2.891 1 95.56 30 SER B N 1
ATOM 1491 C CA . SER B 1 30 ? 6.43 4.723 -2.23 1 95.56 30 SER B CA 1
ATOM 1492 C C . SER B 1 30 ? 5.84 5.699 -3.242 1 95.56 30 SER B C 1
ATOM 1494 O O . SER B 1 30 ? 4.672 6.082 -3.137 1 95.56 30 SER B O 1
ATOM 1496 N N . CYS B 1 31 ? 6.633 6.035 -4.238 1 97.06 31 CYS B N 1
ATOM 1497 C CA . CYS B 1 31 ? 6.164 6.969 -5.254 1 97.06 31 CYS B CA 1
ATOM 1498 C C . CYS B 1 31 ? 5.117 6.32 -6.152 1 97.06 31 CYS B C 1
ATOM 1500 O O . CYS B 1 31 ? 4.176 6.98 -6.594 1 97.06 31 CYS B O 1
ATOM 1502 N N . ARG B 1 32 ? 5.281 5.043 -6.422 1 95.56 32 ARG B N 1
ATOM 1503 C CA . ARG B 1 32 ? 4.25 4.32 -7.16 1 95.56 32 ARG B CA 1
ATOM 1504 C C . ARG B 1 32 ? 2.922 4.344 -6.41 1 95.56 32 ARG B C 1
ATOM 1506 O O . ARG B 1 32 ? 1.863 4.523 -7.02 1 95.56 32 ARG B O 1
ATOM 1513 N N . SER B 1 33 ? 3.023 4.184 -5.145 1 96.31 33 SER B N 1
ATOM 1514 C CA . SER B 1 33 ? 1.824 4.219 -4.316 1 96.31 33 SER B CA 1
ATOM 1515 C C . SER B 1 33 ? 1.171 5.598 -4.348 1 96.31 33 SER B C 1
ATOM 1517 O O . SER B 1 33 ? -0.049 5.711 -4.48 1 96.31 33 SER B O 1
ATOM 1519 N N . MET B 1 34 ? 1.974 6.617 -4.27 1 97.75 34 MET B N 1
ATOM 1520 C CA . MET B 1 34 ? 1.433 7.973 -4.281 1 97.75 34 MET B CA 1
ATOM 1521 C C . MET B 1 34 ? 0.781 8.289 -5.621 1 97.75 34 MET B C 1
ATOM 1523 O O . MET B 1 34 ? -0.296 8.883 -5.668 1 97.75 34 MET B O 1
ATOM 1527 N N . VAL B 1 35 ? 1.385 7.855 -6.676 1 97.69 35 VAL B N 1
ATOM 1528 C CA . 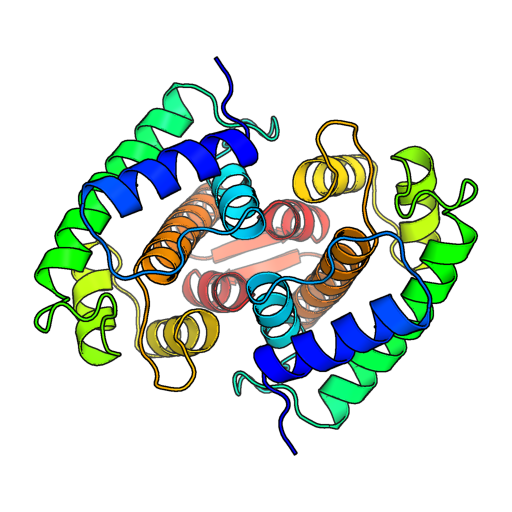VAL B 1 35 ? 0.825 8.047 -8.008 1 97.69 35 VAL B CA 1
ATOM 1529 C C . VAL B 1 35 ? -0.529 7.352 -8.109 1 97.69 35 VAL B C 1
ATOM 1531 O O . VAL B 1 35 ? -1.513 7.949 -8.555 1 97.69 35 VAL B O 1
ATOM 1534 N N . ALA B 1 36 ? -0.562 6.156 -7.652 1 97.19 36 ALA B N 1
ATOM 1535 C CA . ALA B 1 36 ? -1.798 5.383 -7.727 1 97.19 36 ALA B CA 1
ATOM 1536 C C . ALA B 1 36 ? -2.904 6.035 -6.902 1 97.19 36 ALA B C 1
ATOM 1538 O O . ALA B 1 36 ? -4.051 6.121 -7.352 1 97.19 36 ALA B O 1
ATOM 1539 N N . LEU B 1 37 ? -2.596 6.551 -5.75 1 97.12 37 LEU B N 1
ATOM 1540 C CA . LEU B 1 37 ? -3.57 7.109 -4.82 1 97.12 37 LEU B CA 1
ATOM 1541 C C . LEU B 1 37 ? -4.078 8.461 -5.316 1 97.12 37 LEU B C 1
ATOM 1543 O O . LEU B 1 37 ? -5.227 8.828 -5.051 1 97.12 37 LEU B O 1
ATOM 1547 N N . MET B 1 38 ? -3.236 9.133 -6.035 1 97.56 38 MET B N 1
ATOM 1548 C CA . MET B 1 38 ? -3.596 10.484 -6.465 1 97.56 38 MET B CA 1
ATOM 1549 C C . MET B 1 38 ? -4.129 10.477 -7.895 1 97.56 38 MET B C 1
ATOM 1551 O O . MET B 1 38 ? -4.684 11.477 -8.359 1 97.56 38 MET B O 1
ATOM 1555 N N . ASP B 1 39 ? -3.957 9.352 -8.57 1 96.69 39 ASP B N 1
ATOM 1556 C CA . ASP B 1 39 ? -4.391 9.172 -9.953 1 96.69 39 ASP B CA 1
ATOM 1557 C C . ASP B 1 39 ? -5.91 9.016 -10.039 1 96.69 39 ASP B C 1
ATOM 1559 O O . ASP B 1 39 ? -6.426 7.898 -10.039 1 96.69 39 ASP B O 1
ATOM 1563 N N . THR B 1 40 ? -6.629 10.047 -10.297 1 93.31 40 THR B N 1
ATOM 1564 C CA . THR B 1 40 ? -8.086 10.031 -10.227 1 93.31 40 THR B CA 1
ATOM 1565 C C . THR B 1 40 ? -8.68 9.586 -11.562 1 93.31 40 THR B C 1
ATOM 1567 O O . THR B 1 40 ? -9.852 9.203 -11.625 1 93.31 40 THR B O 1
ATOM 1570 N N . ASP B 1 41 ? -7.871 9.57 -12.641 1 92.81 41 ASP B N 1
ATOM 1571 C CA . ASP B 1 41 ? -8.422 9.203 -13.938 1 92.81 41 ASP B CA 1
ATOM 1572 C C . ASP B 1 41 ? -8.008 7.781 -14.32 1 92.81 41 ASP B C 1
ATOM 1574 O O . ASP B 1 41 ? -8.375 7.289 -15.391 1 92.81 41 ASP B O 1
ATOM 1578 N N . GLY B 1 42 ? -7.16 7.125 -13.516 1 91.25 42 GLY B N 1
ATOM 1579 C CA . GLY B 1 42 ? -6.848 5.719 -13.695 1 91.25 42 GLY B CA 1
ATOM 1580 C C . GLY B 1 42 ? -5.902 5.461 -14.859 1 91.25 42 GLY B C 1
ATOM 1581 O O . GLY B 1 42 ? -6.012 4.441 -15.539 1 91.25 42 GLY B O 1
ATOM 1582 N N . THR B 1 43 ? -4.973 6.383 -15.109 1 92.94 43 THR B N 1
ATOM 1583 C CA . THR B 1 43 ? -4.07 6.254 -16.25 1 92.94 43 THR B CA 1
ATOM 1584 C C . THR B 1 43 ? -2.754 5.605 -15.82 1 92.94 43 THR B C 1
ATOM 1586 O O . THR B 1 43 ? -1.963 5.184 -16.672 1 92.94 43 THR B O 1
ATOM 1589 N N . GLY B 1 44 ? -2.535 5.605 -14.531 1 93.56 44 GLY B N 1
ATOM 1590 C CA . GLY B 1 44 ? -1.279 5.055 -14.039 1 93.56 44 GLY B CA 1
ATOM 1591 C C . GLY B 1 44 ? -0.191 6.102 -13.883 1 93.56 44 GLY B C 1
ATOM 1592 O O . GLY B 1 44 ? 0.92 5.789 -13.453 1 93.56 44 GLY B O 1
ATOM 1593 N N . LYS B 1 45 ? -0.504 7.293 -14.258 1 96.38 45 LYS B N 1
ATOM 1594 C CA . LYS B 1 45 ? 0.376 8.453 -14.141 1 96.38 45 LYS B CA 1
ATOM 1595 C C . LYS B 1 45 ? -0.373 9.656 -13.57 1 96.38 45 LYS B C 1
ATOM 1597 O O . LYS B 1 45 ? -1.598 9.625 -13.438 1 96.38 45 LYS B O 1
ATOM 1602 N N . LEU B 1 46 ? 0.397 10.672 -13.172 1 97.56 46 LEU B N 1
ATOM 1603 C CA . LEU B 1 46 ? -0.229 11.898 -12.703 1 97.56 46 LEU B CA 1
ATOM 1604 C C . LEU B 1 46 ? -0.309 12.93 -13.828 1 97.56 46 LEU B C 1
ATOM 1606 O O . LEU B 1 46 ? 0.701 13.242 -14.461 1 97.56 46 LEU B O 1
ATOM 1610 N N . ASN B 1 47 ? -1.486 13.391 -14.062 1 97.12 47 ASN B N 1
ATOM 1611 C CA . ASN B 1 47 ? -1.587 14.562 -14.93 1 97.12 47 ASN B CA 1
ATOM 1612 C C . ASN B 1 47 ? -1.214 15.844 -14.18 1 97.12 47 ASN B C 1
ATOM 1614 O O . ASN B 1 47 ? -0.902 15.805 -12.992 1 97.12 47 ASN B O 1
ATOM 1618 N N . LEU B 1 48 ? -1.146 16.938 -14.914 1 96.38 48 LEU B N 1
ATOM 1619 C CA . LEU B 1 48 ? -0.645 18.172 -14.336 1 96.38 48 LEU B CA 1
ATOM 1620 C C . LEU B 1 48 ? -1.498 18.594 -13.148 1 96.38 48 LEU B C 1
ATOM 1622 O O . LEU B 1 48 ? -0.968 19.031 -12.117 1 96.38 48 LEU B O 1
ATOM 1626 N N . MET B 1 49 ? -2.76 18.5 -13.266 1 97.44 49 MET B N 1
ATOM 1627 C CA . MET B 1 49 ? -3.66 18.891 -12.188 1 97.44 49 MET B CA 1
ATOM 1628 C C . MET B 1 49 ? -3.463 18.016 -10.961 1 97.44 49 MET B C 1
ATOM 1630 O O . MET B 1 49 ? -3.359 18.516 -9.836 1 97.44 49 MET B O 1
ATOM 1634 N N . GLU B 1 50 ? -3.455 16.688 -11.141 1 97.88 50 GLU B N 1
ATOM 1635 C CA . GLU B 1 50 ? -3.221 15.742 -10.055 1 97.88 50 GLU B CA 1
ATOM 1636 C C . GLU B 1 50 ? -1.87 15.992 -9.391 1 97.88 50 GLU B C 1
ATOM 1638 O O . GLU B 1 50 ? -1.763 15.953 -8.156 1 97.88 50 GLU B O 1
ATOM 1643 N N . PHE B 1 51 ? -0.94 16.297 -10.234 1 97.75 51 PHE B N 1
ATOM 1644 C CA . PHE B 1 51 ? 0.397 16.547 -9.719 1 97.75 51 PHE B CA 1
ATOM 1645 C C . PHE B 1 51 ? 0.423 17.828 -8.883 1 97.75 51 PHE B C 1
ATOM 1647 O O . PHE B 1 51 ? 1.008 17.859 -7.801 1 97.75 51 PHE B O 1
ATOM 1654 N N . GLN B 1 52 ? -0.128 18.859 -9.406 1 97.38 52 GLN B N 1
ATOM 1655 C CA . GLN B 1 52 ? -0.164 20.125 -8.68 1 97.38 52 GLN B CA 1
ATOM 1656 C C . GLN B 1 52 ? -0.86 19.969 -7.332 1 97.38 52 GLN B C 1
ATOM 1658 O O . GLN B 1 52 ? -0.431 20.562 -6.336 1 97.38 52 GLN B O 1
ATOM 1663 N N . HIS B 1 53 ? -1.902 19.188 -7.305 1 97.81 53 HIS B N 1
ATOM 1664 C CA . HIS B 1 53 ? -2.611 18.922 -6.059 1 97.81 53 HIS B CA 1
ATOM 1665 C C . HIS B 1 53 ? -1.711 18.219 -5.051 1 97.81 53 HIS B C 1
ATOM 1667 O O . HIS B 1 53 ? -1.568 18.672 -3.914 1 97.81 53 HIS B O 1
ATOM 1673 N N . LEU B 1 54 ? -1.091 17.156 -5.504 1 97.94 54 LEU B N 1
ATOM 1674 C CA . LEU B 1 54 ? -0.173 16.406 -4.652 1 97.94 54 LEU B CA 1
ATOM 1675 C C . LEU B 1 54 ? 0.967 17.297 -4.168 1 97.94 54 LEU B C 1
ATOM 1677 O O . LEU B 1 54 ? 1.302 17.297 -2.98 1 97.94 54 LEU B O 1
ATOM 1681 N N . TRP B 1 55 ? 1.466 18.062 -5.09 1 96.81 55 TRP B N 1
ATOM 1682 C CA . TRP B 1 55 ? 2.605 18.922 -4.797 1 96.81 55 TRP B CA 1
ATOM 1683 C C . TRP B 1 55 ? 2.246 19.953 -3.729 1 96.81 55 TRP B C 1
ATOM 1685 O O . TRP B 1 55 ? 3.006 20.156 -2.777 1 96.81 55 TRP B O 1
ATOM 1695 N N . ASN B 1 56 ? 1.148 20.562 -3.869 1 97.81 56 ASN B N 1
ATOM 1696 C CA . ASN B 1 56 ? 0.696 21.547 -2.895 1 97.81 56 ASN B CA 1
ATOM 1697 C C . ASN B 1 56 ? 0.48 20.922 -1.521 1 97.81 56 ASN B C 1
ATOM 1699 O O . ASN B 1 56 ? 0.819 21.531 -0.5 1 97.81 56 ASN B O 1
ATOM 1703 N N . LYS B 1 57 ? -0.095 19.734 -1.512 1 97.75 57 LYS B N 1
ATOM 1704 C CA . LYS B 1 57 ? -0.285 19.016 -0.252 1 97.75 57 LYS B CA 1
ATOM 1705 C C . LYS B 1 57 ? 1.054 18.703 0.408 1 97.75 57 LYS B C 1
ATOM 1707 O O . LYS B 1 57 ? 1.221 18.906 1.613 1 97.75 57 LYS B O 1
ATOM 1712 N N . ILE B 1 58 ? 2.02 18.281 -0.346 1 97.06 58 ILE B N 1
ATOM 1713 C CA . ILE B 1 58 ? 3.324 17.891 0.182 1 97.06 58 ILE B CA 1
ATOM 1714 C C . ILE B 1 58 ? 4.027 19.125 0.766 1 97.06 58 ILE B C 1
ATOM 1716 O O . ILE B 1 58 ? 4.641 19.047 1.832 1 97.06 58 ILE B O 1
ATOM 1720 N N . LYS B 1 59 ? 3.885 20.234 0.073 1 95.69 59 LYS B N 1
ATOM 1721 C CA . LYS B 1 59 ? 4.48 21.469 0.578 1 95.69 59 LYS B CA 1
ATOM 1722 C C . LYS B 1 59 ? 3.875 21.859 1.924 1 95.69 59 LYS B C 1
ATOM 1724 O O . LYS B 1 59 ? 4.598 22.219 2.852 1 95.69 59 LYS B O 1
ATOM 1729 N N . GLN B 1 60 ? 2.623 21.781 1.948 1 97.56 60 GLN B N 1
ATOM 1730 C CA . GLN B 1 60 ? 1.934 22.078 3.199 1 97.56 60 GLN B CA 1
ATOM 1731 C C . GLN B 1 60 ? 2.383 21.141 4.316 1 97.56 60 GLN B C 1
ATOM 1733 O O . GLN B 1 60 ? 2.705 21.594 5.418 1 97.56 60 GLN B O 1
ATOM 1738 N N . TRP B 1 61 ? 2.402 19.844 4.082 1 97.38 61 TRP B N 1
ATOM 1739 C CA . TRP B 1 61 ? 2.74 18.828 5.082 1 97.38 61 TRP B CA 1
ATOM 1740 C C . TRP B 1 61 ? 4.211 18.922 5.477 1 97.38 61 TRP B C 1
ATOM 1742 O O . TRP B 1 61 ? 4.574 18.609 6.609 1 97.38 61 TRP B O 1
ATOM 1752 N N . GLN B 1 62 ? 5.051 19.328 4.496 1 95.56 62 GLN B N 1
ATOM 1753 C CA . GLN B 1 62 ? 6.453 19.594 4.812 1 95.56 62 GLN B CA 1
ATOM 1754 C C . GLN B 1 62 ? 6.59 20.672 5.883 1 95.56 62 GLN B C 1
ATOM 1756 O O . GLN B 1 62 ? 7.402 20.547 6.801 1 95.56 62 GLN B O 1
ATOM 1761 N N . GLY B 1 63 ? 5.855 21.75 5.719 1 95.5 63 GLY B N 1
ATOM 1762 C CA . GLY B 1 63 ? 5.852 22.781 6.734 1 95.5 63 GLY B CA 1
ATOM 1763 C C . GLY B 1 63 ? 5.418 22.281 8.102 1 95.5 63 GLY B C 1
ATOM 1764 O O . GLY B 1 63 ? 6.039 22.609 9.109 1 95.5 63 GLY B O 1
ATOM 1765 N N . ILE B 1 64 ? 4.41 21.453 8.156 1 97.31 64 ILE B N 1
ATOM 1766 C CA . ILE B 1 64 ? 3.898 20.891 9.406 1 97.31 64 ILE B CA 1
ATOM 1767 C C . ILE B 1 64 ? 4.961 19.984 10.031 1 97.31 64 ILE B C 1
ATOM 1769 O O . ILE B 1 64 ? 5.234 20.078 11.234 1 97.31 64 ILE B O 1
ATOM 1773 N N . PHE B 1 65 ? 5.535 19.125 9.203 1 96.38 65 PHE B N 1
ATOM 1774 C CA . PHE B 1 65 ? 6.559 18.203 9.688 1 96.38 65 PHE B CA 1
ATOM 1775 C C . PHE B 1 65 ? 7.707 18.969 10.336 1 96.38 65 PHE B C 1
ATOM 1777 O O . PHE B 1 65 ? 8.172 18.594 11.422 1 96.38 65 PHE B O 1
ATOM 1784 N N . ARG B 1 66 ? 8.133 20.016 9.664 1 94.44 66 ARG B N 1
ATOM 1785 C CA . ARG B 1 66 ? 9.242 20.812 10.164 1 94.44 66 ARG B CA 1
ATOM 1786 C C . ARG B 1 66 ? 8.883 21.469 11.5 1 94.44 66 ARG B C 1
ATOM 1788 O O . ARG B 1 66 ? 9.734 21.594 12.383 1 94.44 66 ARG B O 1
ATOM 1795 N N . GLU B 1 67 ? 7.719 21.891 11.594 1 95.75 67 GLU B N 1
ATOM 1796 C CA . GLU B 1 67 ? 7.25 22.547 12.812 1 95.75 67 GLU B CA 1
ATOM 1797 C C . GLU B 1 67 ? 7.273 21.578 14 1 95.75 67 GLU B C 1
ATOM 1799 O O . GLU B 1 67 ? 7.617 21.969 15.117 1 95.75 67 GLU B O 1
ATOM 1804 N N . TYR B 1 68 ? 6.957 20.312 13.75 1 95.31 68 TYR B N 1
ATOM 1805 C CA . TYR B 1 68 ? 6.793 19.359 14.852 1 95.31 68 TYR B CA 1
ATOM 1806 C C . TYR B 1 68 ? 8.055 18.547 15.062 1 95.31 68 TYR B C 1
ATOM 1808 O O . TYR B 1 68 ? 8.188 17.828 16.062 1 95.31 68 TYR B O 1
ATOM 1816 N N . ASP B 1 69 ? 8.898 18.594 14.047 1 93.06 69 ASP B N 1
ATOM 1817 C CA . ASP B 1 69 ? 10.219 18.016 14.266 1 93.06 69 ASP B CA 1
ATOM 1818 C C . ASP B 1 69 ? 11.102 18.969 15.086 1 93.06 69 ASP B C 1
ATOM 1820 O O . ASP B 1 69 ? 12.117 19.453 14.594 1 93.06 69 ASP B O 1
ATOM 1824 N N . ASN B 1 70 ? 10.828 19.016 16.312 1 87 70 ASN B N 1
ATOM 1825 C CA . ASN B 1 70 ? 11.414 20.016 17.219 1 87 70 ASN B CA 1
ATOM 1826 C C . ASN B 1 70 ? 12.914 19.797 17.391 1 87 70 ASN B C 1
ATOM 1828 O O . ASN B 1 70 ? 13.672 20.766 17.5 1 87 70 ASN B O 1
ATOM 1832 N N . ASP B 1 71 ? 13.352 18.562 17.422 1 87.44 71 ASP B N 1
ATOM 1833 C CA . ASP B 1 71 ? 14.758 18.281 17.688 1 87.44 71 ASP B CA 1
ATOM 1834 C C . ASP B 1 71 ? 15.562 18.203 16.391 1 87.44 71 ASP B C 1
ATOM 1836 O O . ASP B 1 71 ? 16.766 17.922 16.406 1 87.44 71 ASP B O 1
ATOM 1840 N N . LYS B 1 72 ? 14.922 18.375 15.227 1 88.31 72 LYS B N 1
ATOM 1841 C CA . LYS B 1 72 ? 15.539 18.438 13.906 1 88.31 72 LYS B CA 1
ATOM 1842 C C . LYS B 1 72 ? 16.312 17.172 13.594 1 88.31 72 LYS B C 1
ATOM 1844 O O . LYS B 1 72 ? 17.438 17.234 13.07 1 88.31 72 LYS B O 1
ATOM 1849 N N . THR B 1 73 ? 15.703 16.047 14.078 1 90.25 73 THR B N 1
ATOM 1850 C CA . THR B 1 73 ? 16.312 14.75 13.828 1 90.25 73 THR B CA 1
ATOM 1851 C C . THR B 1 73 ? 15.859 14.188 12.492 1 90.25 73 THR B C 1
ATOM 1853 O O . THR B 1 73 ? 16.406 13.195 12.008 1 90.25 73 THR B O 1
ATOM 1856 N N . GLY B 1 74 ? 14.805 14.859 11.906 1 91.94 74 GLY B N 1
ATOM 1857 C CA . GLY B 1 74 ? 14.234 14.328 10.68 1 91.94 74 GLY B CA 1
ATOM 1858 C C . GLY B 1 74 ? 13.148 13.289 10.922 1 91.94 74 GLY B C 1
ATOM 1859 O O . GLY B 1 74 ? 12.703 12.617 9.992 1 91.94 74 GLY B O 1
ATOM 1860 N N . THR B 1 75 ? 12.875 13.086 12.219 1 94.94 75 THR B N 1
ATOM 1861 C CA . THR B 1 75 ? 11.797 12.195 12.609 1 94.94 75 THR B CA 1
ATOM 1862 C C . THR B 1 75 ? 10.922 12.828 13.688 1 94.94 75 THR B C 1
ATOM 1864 O O . THR B 1 75 ? 11.375 13.719 14.414 1 94.94 75 THR B O 1
ATOM 1867 N N . ILE B 1 76 ? 9.727 12.445 13.672 1 95.88 76 ILE B N 1
ATOM 1868 C CA . ILE B 1 76 ? 8.828 12.898 14.734 1 95.88 76 ILE B CA 1
ATOM 1869 C C . ILE B 1 76 ? 8.352 11.695 15.555 1 95.88 76 ILE B C 1
ATOM 1871 O O . ILE B 1 76 ? 8.133 10.609 15 1 95.88 76 ILE B O 1
ATOM 1875 N N . ASN B 1 77 ? 8.266 11.906 16.859 1 94.5 77 ASN B N 1
ATOM 1876 C CA . ASN B 1 77 ? 7.855 10.812 17.734 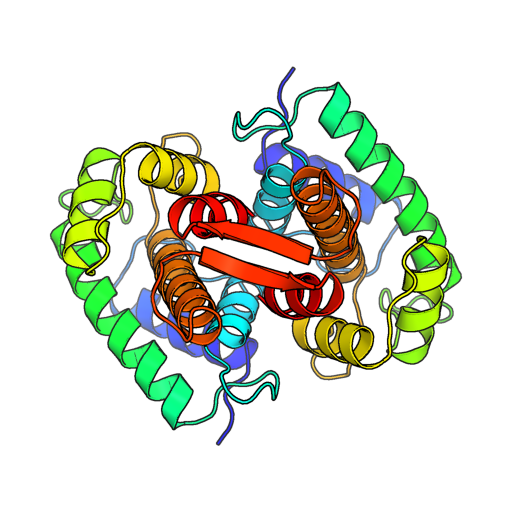1 94.5 77 ASN B CA 1
ATOM 1877 C C . ASN B 1 77 ? 6.34 10.617 17.703 1 94.5 77 ASN B C 1
ATOM 1879 O O . ASN B 1 77 ? 5.625 11.352 17.031 1 94.5 77 ASN B O 1
ATOM 1883 N N . SER B 1 78 ? 5.859 9.602 18.484 1 90.5 78 SER B N 1
ATOM 1884 C CA . SER B 1 78 ? 4.453 9.211 18.469 1 90.5 78 SER B CA 1
ATOM 1885 C C . SER B 1 78 ? 3.551 10.352 18.922 1 90.5 78 SER B C 1
ATOM 1887 O O . SER B 1 78 ? 2.467 10.555 18.359 1 90.5 78 SER B O 1
ATOM 1889 N N . TYR B 1 79 ? 4.004 11.062 19.906 1 90.19 79 TYR B N 1
ATOM 1890 C CA . TYR B 1 79 ? 3.219 12.18 20.406 1 90.19 79 TYR B CA 1
ATOM 1891 C C . TYR B 1 79 ? 3.164 13.312 19.391 1 90.19 79 TYR B C 1
ATOM 1893 O O . TYR B 1 79 ? 2.092 13.867 19.125 1 90.19 79 TYR B O 1
ATOM 1901 N N . GLU B 1 80 ? 4.258 13.617 18.812 1 95.38 80 GLU B N 1
ATOM 1902 C CA . GLU B 1 80 ? 4.312 14.656 17.797 1 95.38 80 GLU B CA 1
ATOM 1903 C C . GLU B 1 80 ? 3.516 14.258 16.562 1 95.38 80 GLU B C 1
ATOM 1905 O O . GLU B 1 80 ? 2.904 15.109 15.906 1 95.38 80 GLU B O 1
ATOM 1910 N N . MET B 1 81 ? 3.572 13 16.281 1 95.25 81 MET B N 1
ATOM 1911 C CA . MET B 1 81 ? 2.885 12.484 15.102 1 95.25 81 MET B CA 1
ATOM 1912 C C . MET B 1 81 ? 1.387 12.766 15.188 1 95.25 81 MET B C 1
ATOM 1914 O O . MET B 1 81 ? 0.779 13.203 14.211 1 95.25 81 MET B O 1
ATOM 1918 N N . ARG B 1 82 ? 0.818 12.531 16.375 1 94.81 82 ARG B N 1
ATOM 1919 C CA . ARG B 1 82 ? -0.612 12.758 16.562 1 94.81 82 ARG B CA 1
ATOM 1920 C C . ARG B 1 82 ? -0.974 14.211 16.281 1 94.81 82 ARG B C 1
ATOM 1922 O O . ARG B 1 82 ? -1.934 14.492 15.555 1 94.81 82 ARG B O 1
ATOM 1929 N N . THR B 1 83 ? -0.211 15.117 16.781 1 96.06 83 THR B N 1
ATOM 1930 C CA . THR B 1 83 ? -0.462 16.547 16.609 1 96.06 83 THR B CA 1
ATOM 1931 C C . THR B 1 83 ? -0.214 16.969 15.164 1 96.06 83 THR B C 1
ATOM 1933 O O . THR B 1 83 ? -0.953 17.797 14.617 1 96.06 83 THR B O 1
ATOM 1936 N N . ALA B 1 84 ? 0.843 16.391 14.57 1 97.69 84 ALA B N 1
ATOM 1937 C CA . ALA B 1 84 ? 1.176 16.703 13.188 1 97.69 84 ALA B CA 1
ATOM 1938 C C . ALA B 1 84 ? 0.08 16.234 12.234 1 97.69 84 ALA B C 1
ATOM 1940 O O . ALA B 1 84 ? -0.311 16.969 11.32 1 97.69 84 ALA B O 1
ATOM 1941 N N . VAL B 1 85 ? -0.422 15.016 12.484 1 97.94 85 VAL B N 1
ATOM 1942 C CA . VAL B 1 85 ? -1.483 14.469 11.648 1 97.94 85 VAL B CA 1
ATOM 1943 C C . VAL B 1 85 ? -2.752 15.305 11.805 1 97.94 85 VAL B C 1
ATOM 1945 O O . VAL B 1 85 ? -3.439 15.594 10.82 1 97.94 85 VAL B O 1
ATOM 1948 N N . ASN B 1 86 ? -3 15.742 12.992 1 97.44 86 ASN B N 1
ATOM 1949 C CA . ASN B 1 86 ? -4.133 16.625 13.258 1 97.44 86 ASN B CA 1
ATOM 1950 C C . ASN B 1 86 ? -3.967 17.969 12.547 1 97.44 86 ASN B C 1
ATOM 1952 O O . ASN B 1 86 ? -4.914 18.484 11.953 1 97.44 86 ASN B O 1
ATOM 1956 N N . ALA B 1 87 ? -2.781 18.484 12.617 1 97.69 87 ALA B N 1
ATOM 1957 C CA . ALA B 1 87 ? -2.488 19.766 11.977 1 97.69 87 ALA B CA 1
ATOM 1958 C C . ALA B 1 87 ? -2.615 19.656 10.461 1 97.69 87 ALA B C 1
ATOM 1960 O O . ALA B 1 87 ? -2.928 20.641 9.781 1 97.69 87 ALA B O 1
ATOM 1961 N N . ALA B 1 88 ? -2.348 18.469 9.953 1 98 88 ALA B N 1
ATOM 1962 C CA . ALA B 1 88 ? -2.453 18.219 8.516 1 98 88 ALA B CA 1
ATOM 1963 C C . ALA B 1 88 ? -3.912 18.125 8.086 1 98 88 ALA B C 1
ATOM 1965 O O . ALA B 1 88 ? -4.207 18.047 6.891 1 98 88 ALA B O 1
ATOM 1966 N N . GLY B 1 89 ? -4.84 17.984 9.078 1 97.12 89 GLY B N 1
ATOM 1967 C CA . GLY B 1 89 ? -6.254 18.047 8.75 1 97.12 89 GLY B CA 1
ATOM 1968 C C . GLY B 1 89 ? -6.973 16.719 8.969 1 97.12 89 GLY B C 1
ATOM 1969 O O . GLY B 1 89 ? -8.141 16.578 8.594 1 97.12 89 GLY B O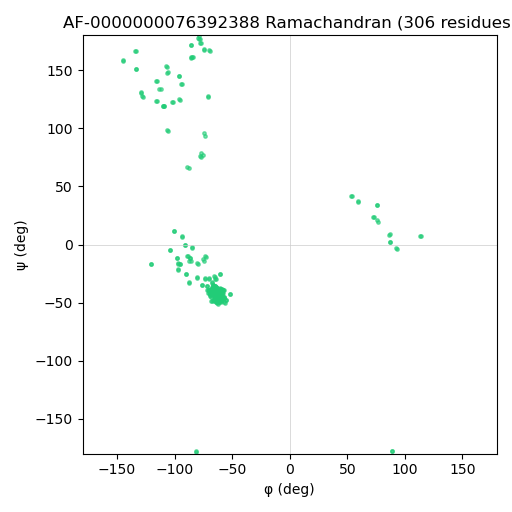 1
ATOM 1970 N N . PHE B 1 90 ? -6.258 15.797 9.555 1 97.56 90 PHE B N 1
ATOM 1971 C CA . PHE B 1 90 ? -6.863 14.5 9.797 1 97.56 90 PHE B CA 1
ATOM 1972 C C . PHE B 1 90 ? -7.133 14.297 11.281 1 97.56 90 PHE B C 1
ATOM 1974 O O . PHE B 1 90 ? -6.207 14.297 12.094 1 97.56 90 PHE B O 1
ATOM 1981 N N . HIS B 1 91 ? -8.359 14.117 11.633 1 96.25 91 HIS B N 1
ATOM 1982 C CA . HIS B 1 91 ? -8.766 13.859 13.008 1 96.25 91 HIS B CA 1
ATOM 1983 C C . HIS B 1 91 ? -9.164 12.398 13.203 1 96.25 91 HIS B C 1
ATOM 1985 O O . HIS B 1 91 ? -10.305 12.023 12.938 1 96.25 91 HIS B O 1
ATOM 1991 N N . LEU B 1 92 ? -8.25 11.688 13.695 1 96.44 92 LEU B N 1
ATOM 1992 C CA . LEU B 1 92 ? -8.391 10.234 13.797 1 96.44 92 LEU B CA 1
ATOM 1993 C C . LEU B 1 92 ? -8.609 9.812 15.242 1 96.44 92 LEU B C 1
ATOM 1995 O O . LEU B 1 92 ? -8.32 10.57 16.172 1 96.44 92 LEU B O 1
ATOM 1999 N N . ASN B 1 93 ? -9.242 8.719 15.453 1 96.31 93 ASN B N 1
ATOM 2000 C CA . ASN B 1 93 ? -9.352 8.18 16.797 1 96.31 93 ASN B CA 1
ATOM 2001 C C . ASN B 1 93 ? -8.07 7.469 17.219 1 96.31 93 ASN B C 1
ATOM 2003 O O . ASN B 1 93 ? -7.145 7.32 16.422 1 96.31 93 ASN B O 1
ATOM 2007 N N . ASN B 1 94 ? -7.992 6.98 18.453 1 95.38 94 ASN B N 1
ATOM 2008 C CA . ASN B 1 94 ? -6.777 6.41 19.031 1 95.38 94 ASN B CA 1
ATOM 2009 C C . ASN B 1 94 ? -6.355 5.145 18.297 1 95.38 94 ASN B C 1
ATOM 2011 O O . ASN B 1 94 ? -5.164 4.91 18.094 1 95.38 94 ASN B O 1
ATOM 2015 N N . GLN B 1 95 ? -7.305 4.375 17.906 1 95.62 95 GLN B N 1
ATOM 2016 C CA . GLN B 1 95 ? -7 3.127 17.219 1 95.62 95 GLN B CA 1
ATOM 2017 C C . GLN B 1 95 ? -6.32 3.395 15.875 1 95.62 95 GLN B C 1
ATOM 2019 O O . GLN B 1 95 ? -5.355 2.719 15.523 1 95.62 95 GLN B O 1
ATOM 2024 N N . LEU B 1 96 ? -6.805 4.367 15.188 1 96.69 96 LEU B N 1
ATOM 2025 C CA . LEU B 1 96 ? -6.223 4.715 13.891 1 96.69 96 LEU B CA 1
ATOM 2026 C C . LEU B 1 96 ? -4.812 5.27 14.062 1 96.69 96 LEU B C 1
ATOM 2028 O O . LEU B 1 96 ? -3.924 4.984 13.258 1 96.69 96 LEU B O 1
ATOM 2032 N N . TYR B 1 97 ? -4.57 6.004 15.094 1 96.12 97 TYR B N 1
ATOM 2033 C CA . TYR B 1 97 ? -3.227 6.508 15.359 1 96.12 97 TYR B CA 1
ATOM 2034 C C . TYR B 1 97 ? -2.262 5.359 15.641 1 96.12 97 TYR B C 1
ATOM 2036 O O . TYR B 1 97 ? -1.108 5.391 15.203 1 96.12 97 TYR B O 1
ATOM 2044 N N . GLN B 1 98 ? -2.746 4.379 16.359 1 94.38 98 GLN B N 1
ATOM 2045 C CA . GLN B 1 98 ? -1.917 3.213 16.641 1 94.38 98 GLN B CA 1
ATOM 2046 C C . GLN B 1 98 ? -1.575 2.455 15.367 1 94.38 98 GLN B C 1
ATOM 2048 O O . GLN B 1 98 ? -0.434 2.031 15.172 1 94.38 98 GLN B O 1
ATOM 2053 N N . ILE B 1 99 ? -2.506 2.354 14.492 1 94.88 99 ILE B N 1
ATOM 2054 C CA . ILE B 1 99 ? -2.324 1.647 13.227 1 94.88 99 ILE B CA 1
ATOM 2055 C C . ILE B 1 99 ? -1.282 2.369 12.375 1 94.88 99 ILE B C 1
ATOM 2057 O O . ILE B 1 99 ? -0.393 1.735 11.805 1 94.88 99 ILE B O 1
ATOM 2061 N N . ILE B 1 100 ? -1.409 3.674 12.312 1 95.12 100 ILE B N 1
ATOM 2062 C CA . ILE B 1 100 ? -0.481 4.461 11.508 1 95.12 100 ILE B CA 1
ATOM 2063 C C . ILE B 1 100 ? 0.929 4.34 12.078 1 95.12 100 ILE B C 1
ATOM 2065 O O . ILE B 1 100 ? 1.904 4.242 11.328 1 95.12 100 ILE B O 1
ATOM 2069 N N . SER B 1 101 ? 1.014 4.348 13.398 1 94.5 101 SER B N 1
ATOM 2070 C CA . SER B 1 101 ? 2.314 4.188 14.039 1 94.5 101 SER B CA 1
ATOM 2071 C C . SER B 1 101 ? 2.922 2.822 13.727 1 94.5 101 SER B C 1
ATOM 2073 O O . SER B 1 101 ? 4.105 2.727 13.391 1 94.5 101 SER B O 1
ATOM 2075 N N . MET B 1 102 ? 2.131 1.837 13.805 1 93.5 102 MET B N 1
ATOM 2076 C CA . MET B 1 102 ? 2.592 0.472 13.57 1 93.5 102 MET B CA 1
ATOM 2077 C C . MET B 1 102 ? 3.039 0.296 12.117 1 93.5 102 MET B C 1
ATOM 2079 O O . MET B 1 102 ? 4.035 -0.382 11.852 1 93.5 102 MET B O 1
ATOM 2083 N N . ARG B 1 103 ? 2.35 0.957 11.266 1 96 103 ARG B N 1
ATOM 2084 C CA . ARG B 1 103 ? 2.549 0.728 9.836 1 96 103 ARG B CA 1
ATOM 2085 C C . ARG B 1 103 ? 3.664 1.614 9.289 1 96 103 ARG B C 1
ATOM 2087 O O . ARG B 1 103 ? 4.41 1.205 8.398 1 96 103 ARG B O 1
ATOM 2094 N N . TYR B 1 104 ? 3.832 2.814 9.828 1 95.75 104 TYR B N 1
ATOM 2095 C CA . TYR B 1 104 ? 4.645 3.797 9.117 1 95.75 104 TYR B CA 1
ATOM 2096 C C . TYR B 1 104 ? 5.828 4.242 9.969 1 95.75 104 TYR B C 1
ATOM 2098 O O . TYR B 1 104 ? 6.789 4.82 9.453 1 95.75 104 TYR B O 1
ATOM 2106 N N . ALA B 1 105 ? 5.762 3.982 11.281 1 94.38 105 ALA B N 1
ATOM 2107 C CA . ALA B 1 105 ? 6.863 4.379 12.156 1 94.38 105 ALA B CA 1
ATOM 2108 C C . ALA B 1 105 ? 7.965 3.326 12.156 1 94.38 105 ALA B C 1
ATOM 2110 O O . ALA B 1 105 ? 7.746 2.184 11.75 1 94.38 105 ALA B O 1
ATOM 2111 N N . ASP B 1 106 ? 9.109 3.738 12.578 1 92.5 106 ASP B N 1
ATOM 2112 C CA . ASP B 1 106 ? 10.203 2.789 12.742 1 92.5 106 ASP B CA 1
ATOM 2113 C C . ASP B 1 106 ? 10.086 2.037 14.062 1 92.5 106 ASP B C 1
ATOM 2115 O O . ASP B 1 106 ? 9.078 2.152 14.766 1 92.5 106 ASP B O 1
ATOM 2119 N N . GLU B 1 107 ? 11.023 1.168 14.367 1 89.12 107 GLU B N 1
ATOM 2120 C CA . GLU B 1 107 ? 10.984 0.304 15.547 1 89.12 107 GLU B CA 1
ATOM 2121 C C . GLU B 1 107 ? 10.945 1.125 16.828 1 89.12 107 GLU B C 1
ATOM 2123 O O . GLU B 1 107 ? 10.43 0.659 17.859 1 89.12 107 GLU B O 1
ATOM 2128 N N . ASP B 1 108 ? 11.461 2.326 16.719 1 92 108 ASP B N 1
ATOM 2129 C CA . ASP B 1 108 ? 11.461 3.199 17.891 1 92 108 ASP B CA 1
ATOM 2130 C C . ASP B 1 108 ? 10.234 4.105 17.906 1 92 108 ASP B C 1
ATOM 2132 O O . ASP B 1 108 ? 10.172 5.07 18.672 1 92 108 ASP B O 1
ATOM 2136 N N . MET B 1 109 ? 9.312 3.898 17 1 92.19 109 MET B N 1
ATOM 2137 C CA . MET B 1 109 ? 8.031 4.594 16.906 1 92.19 109 MET B CA 1
ATOM 2138 C C . MET B 1 109 ? 8.227 6.027 16.422 1 92.19 109 MET B C 1
ATOM 2140 O O . MET B 1 109 ? 7.441 6.914 16.781 1 92.19 109 MET B O 1
ATOM 2144 N N . ASN B 1 110 ? 9.344 6.199 15.742 1 94.69 110 ASN B N 1
ATOM 2145 C CA . ASN B 1 110 ? 9.562 7.488 15.102 1 94.69 110 ASN B CA 1
ATOM 2146 C C . ASN B 1 110 ? 9.148 7.465 13.633 1 94.69 110 ASN B C 1
ATOM 2148 O O . ASN B 1 110 ? 9.281 6.438 12.961 1 94.69 110 ASN B O 1
ATOM 2152 N N . LEU B 1 111 ? 8.633 8.578 13.211 1 95.75 111 LEU B N 1
ATOM 2153 C CA . LEU B 1 111 ? 8.188 8.695 11.828 1 95.75 111 LEU B CA 1
ATOM 2154 C C . LEU B 1 111 ? 9.109 9.633 11.039 1 95.75 111 LEU B C 1
ATOM 2156 O O . LEU B 1 111 ? 9.297 10.789 11.422 1 95.75 111 LEU B O 1
ATOM 2160 N N . SER B 1 112 ? 9.719 9.086 10.016 1 95.69 112 SER B N 1
ATOM 2161 C CA . SER B 1 112 ? 10.539 9.906 9.125 1 95.69 112 SER B CA 1
ATOM 2162 C C . SER B 1 112 ? 9.664 10.773 8.219 1 95.69 112 SER B C 1
ATOM 2164 O O . SER B 1 112 ? 8.461 10.531 8.094 1 95.69 112 SER B O 1
ATOM 2166 N N . PHE B 1 113 ? 10.25 11.711 7.559 1 95.81 113 PHE B N 1
ATOM 2167 C CA . PHE B 1 113 ? 9.523 12.617 6.676 1 95.81 113 PHE B CA 1
ATOM 2168 C C . PHE B 1 113 ? 8.852 11.852 5.547 1 95.81 113 PHE B C 1
ATOM 2170 O O . PHE B 1 113 ? 7.676 12.07 5.254 1 95.81 113 PHE B O 1
ATOM 2177 N N . ASP B 1 114 ? 9.594 11.016 4.898 1 96 114 ASP B N 1
ATOM 2178 C CA . ASP B 1 114 ? 9.031 10.281 3.766 1 96 114 ASP B CA 1
ATOM 2179 C C . ASP B 1 114 ? 7.855 9.414 4.203 1 96 114 ASP B C 1
ATOM 2181 O O . ASP B 1 114 ? 6.828 9.359 3.523 1 96 114 ASP B O 1
ATOM 2185 N N . SER B 1 115 ? 8 8.75 5.391 1 96.38 115 SER B N 1
ATOM 2186 C CA . SER B 1 115 ? 6.906 7.941 5.91 1 96.38 115 SER B CA 1
ATOM 2187 C C . SER B 1 115 ? 5.695 8.805 6.262 1 96.38 115 SER B C 1
ATOM 2189 O O . SER B 1 115 ? 4.555 8.398 6.043 1 96.38 115 SER B O 1
ATOM 2191 N N . PHE B 1 116 ? 5.965 9.953 6.801 1 97.44 116 PHE B N 1
ATOM 2192 C CA . PHE B 1 116 ? 4.918 10.906 7.145 1 97.44 116 PHE B CA 1
ATOM 2193 C C . PHE B 1 116 ? 4.121 11.305 5.91 1 97.44 116 PHE B C 1
ATOM 2195 O O . PHE B 1 116 ? 2.891 11.242 5.91 1 97.44 116 PHE B O 1
ATOM 2202 N N . ILE B 1 117 ? 4.793 11.633 4.883 1 97.62 117 ILE B N 1
ATOM 2203 C CA . ILE B 1 117 ? 4.156 12.047 3.641 1 97.62 117 ILE B CA 1
ATOM 2204 C C . ILE B 1 117 ? 3.359 10.883 3.053 1 97.62 117 ILE B C 1
ATOM 2206 O O . ILE B 1 117 ? 2.207 11.055 2.652 1 97.62 117 ILE B O 1
ATOM 2210 N N . CYS B 1 118 ? 3.959 9.703 3.002 1 97.25 118 CYS B N 1
ATOM 2211 C CA . CYS B 1 118 ? 3.283 8.531 2.455 1 97.25 118 CYS B CA 1
ATOM 2212 C C . CYS B 1 118 ? 2.004 8.227 3.225 1 97.25 118 CYS B C 1
ATOM 2214 O O . CYS B 1 118 ? 0.974 7.914 2.627 1 97.25 118 CYS B O 1
ATOM 2216 N N . CYS B 1 119 ? 2.107 8.367 4.48 1 97.81 119 CYS B N 1
ATOM 2217 C CA . CYS B 1 119 ? 0.954 8.117 5.336 1 97.81 119 CYS B CA 1
ATOM 2218 C C . CYS B 1 119 ? -0.17 9.102 5.035 1 97.81 119 CYS B C 1
ATOM 2220 O O . CYS B 1 119 ? -1.326 8.703 4.883 1 97.81 119 CYS B O 1
ATOM 2222 N N . LEU B 1 120 ? 0.148 10.375 4.945 1 98.62 120 LEU B N 1
ATOM 2223 C CA . LEU B 1 120 ? -0.865 11.398 4.734 1 98.62 120 LEU B CA 1
ATOM 2224 C C . LEU B 1 120 ? -1.477 11.281 3.342 1 98.62 120 LEU B C 1
ATOM 2226 O O . LEU B 1 120 ? -2.682 11.484 3.17 1 98.62 120 LEU B O 1
ATOM 2230 N N . VAL B 1 121 ? -0.611 10.961 2.371 1 98.5 121 VAL B N 1
ATOM 2231 C CA . VAL B 1 121 ? -1.133 10.742 1.026 1 98.5 121 VAL B CA 1
ATOM 2232 C C . VAL B 1 121 ? -2.127 9.586 1.037 1 98.5 121 VAL B C 1
ATOM 2234 O O . VAL B 1 121 ? -3.182 9.656 0.403 1 98.5 121 VAL B O 1
ATOM 2237 N N . ARG B 1 122 ? -1.838 8.555 1.745 1 98.25 122 ARG B N 1
ATOM 2238 C CA . ARG B 1 122 ? -2.734 7.402 1.825 1 98.25 122 ARG B CA 1
ATOM 2239 C C . ARG B 1 122 ? -4.027 7.766 2.551 1 98.25 122 ARG B C 1
ATOM 2241 O O . ARG B 1 122 ? -5.117 7.387 2.115 1 98.25 122 ARG B O 1
ATOM 2248 N N . LEU B 1 123 ? -3.895 8.492 3.609 1 98.38 123 LEU B N 1
ATOM 2249 C CA . LEU B 1 123 ? -5.082 8.953 4.316 1 98.38 123 LEU B CA 1
ATOM 2250 C C . LEU B 1 123 ? -5.992 9.75 3.389 1 98.38 123 LEU B C 1
ATOM 2252 O O . LEU B 1 123 ? -7.191 9.477 3.303 1 98.38 123 LEU B O 1
ATOM 2256 N N . GLU B 1 124 ? -5.422 10.641 2.744 1 98.06 124 GLU B N 1
ATOM 2257 C CA . GLU B 1 124 ? -6.207 11.461 1.827 1 98.06 124 GLU B CA 1
ATOM 2258 C C . GLU B 1 124 ? -6.875 10.602 0.755 1 98.06 124 GLU B C 1
ATOM 2260 O O . GLU B 1 124 ? -8.062 10.773 0.466 1 98.06 124 GLU B O 1
ATOM 2265 N N . GLY B 1 125 ? -6.098 9.711 0.148 1 97.69 125 GLY B N 1
ATOM 2266 C CA . GLY B 1 125 ? -6.633 8.828 -0.877 1 97.69 125 GLY B CA 1
ATOM 2267 C C . GLY B 1 125 ? -7.766 7.949 -0.378 1 97.69 125 GLY B C 1
ATOM 2268 O O . GLY B 1 125 ? -8.773 7.781 -1.063 1 97.69 125 GLY B O 1
ATOM 2269 N N . MET B 1 126 ? -7.613 7.441 0.824 1 98 126 MET B N 1
ATOM 2270 C CA . MET B 1 126 ? -8.609 6.512 1.348 1 98 126 MET B CA 1
ATOM 2271 C C . MET B 1 126 ? -9.867 7.254 1.794 1 98 126 MET B C 1
ATOM 2273 O O . MET B 1 126 ? -10.977 6.738 1.654 1 98 126 MET B O 1
ATOM 2277 N N . PHE B 1 127 ? -9.68 8.461 2.324 1 97.38 127 PHE B N 1
ATOM 2278 C CA . PHE B 1 127 ? -10.852 9.273 2.623 1 97.38 127 PHE B CA 1
ATOM 2279 C C . PHE B 1 127 ? -11.617 9.609 1.347 1 97.38 127 PHE B C 1
ATOM 2281 O O . PHE B 1 127 ? -12.844 9.531 1.312 1 97.38 127 PHE B O 1
ATOM 2288 N N . ARG B 1 128 ? -10.883 9.977 0.341 1 96.31 128 ARG B N 1
ATOM 2289 C CA . ARG B 1 128 ? -11.492 10.32 -0.937 1 96.31 128 ARG B CA 1
ATOM 2290 C C . ARG B 1 128 ? -12.266 9.133 -1.509 1 96.31 128 ARG B C 1
ATOM 2292 O O . ARG B 1 128 ? -13.398 9.289 -1.977 1 96.31 128 ARG B O 1
ATOM 2299 N N . ALA B 1 129 ? -11.648 7.988 -1.52 1 96.69 129 ALA B N 1
ATOM 2300 C CA . ALA B 1 129 ? -12.312 6.785 -2.016 1 96.69 129 ALA B CA 1
ATOM 2301 C C . ALA B 1 129 ? -13.57 6.48 -1.215 1 96.69 129 ALA B C 1
ATOM 2303 O O . ALA B 1 129 ? -14.609 6.133 -1.785 1 96.69 129 ALA B O 1
ATOM 2304 N N . PHE B 1 130 ? -13.508 6.625 0.076 1 97.94 130 PHE B N 1
ATOM 2305 C CA . PHE B 1 130 ? -14.664 6.375 0.924 1 97.94 130 PHE B CA 1
ATOM 2306 C C . PHE B 1 130 ? -15.805 7.316 0.571 1 97.94 130 PHE B C 1
ATOM 2308 O O . PHE B 1 130 ? -16.953 6.883 0.416 1 97.94 130 PHE B O 1
ATOM 2315 N N . GLN B 1 131 ? -15.484 8.539 0.438 1 96.88 131 GLN B N 1
ATOM 2316 C CA . GLN B 1 131 ? -16.5 9.547 0.134 1 96.88 131 GLN B CA 1
ATOM 2317 C C . GLN B 1 131 ? -17.141 9.281 -1.225 1 96.88 131 GLN B C 1
ATOM 2319 O O . GLN B 1 131 ? -18.344 9.492 -1.399 1 96.88 131 GLN B O 1
ATOM 2324 N N . ALA B 1 132 ? -16.328 8.828 -2.154 1 95.38 132 ALA B N 1
ATOM 2325 C CA . ALA B 1 132 ? -16.828 8.555 -3.496 1 95.38 132 ALA B CA 1
ATOM 2326 C C . ALA B 1 132 ? -17.844 7.406 -3.477 1 95.38 132 ALA B C 1
ATOM 2328 O O . ALA B 1 132 ? -18.766 7.379 -4.285 1 95.38 132 ALA B O 1
ATOM 2329 N N . PHE B 1 133 ? -17.719 6.5 -2.529 1 96.31 133 PHE B N 1
ATOM 2330 C CA . PHE B 1 133 ? -18.594 5.336 -2.477 1 96.31 133 PHE B CA 1
ATOM 2331 C C . PHE B 1 133 ? -19.734 5.566 -1.506 1 96.31 133 PHE B C 1
ATOM 2333 O O . PHE B 1 133 ? -20.734 4.848 -1.539 1 96.31 133 PHE B O 1
ATOM 2340 N N . ASP B 1 134 ? -19.547 6.52 -0.567 1 96.44 134 ASP B N 1
ATOM 2341 C CA . ASP B 1 134 ? -20.609 6.871 0.37 1 96.44 134 ASP B CA 1
ATOM 2342 C C . ASP B 1 134 ? -21.484 7.977 -0.195 1 96.44 134 ASP B C 1
ATOM 2344 O O . ASP B 1 134 ? -21.641 9.031 0.424 1 96.44 134 ASP B O 1
ATOM 2348 N N . LYS B 1 135 ? -22.156 7.645 -1.191 1 92.25 135 LYS B N 1
ATOM 2349 C CA . LYS B 1 135 ? -22.906 8.641 -1.948 1 92.25 135 LYS B CA 1
ATOM 2350 C C . LYS B 1 135 ? -24.047 9.219 -1.115 1 92.25 135 LYS B C 1
ATOM 2352 O O . LYS B 1 135 ? -24.359 10.406 -1.215 1 92.25 135 LYS B O 1
ATOM 2357 N N . ASP B 1 136 ? -24.656 8.453 -0.288 1 93.19 136 ASP B N 1
ATOM 2358 C CA . ASP B 1 136 ? -25.812 8.93 0.48 1 93.19 136 ASP B CA 1
ATOM 2359 C C . ASP B 1 136 ? -25.375 9.562 1.798 1 93.19 136 ASP B C 1
ATOM 2361 O O . ASP B 1 136 ? -26.203 10.07 2.555 1 93.19 136 ASP B O 1
ATOM 2365 N N . GLY B 1 137 ? -24.031 9.406 2.152 1 92.31 137 GLY B N 1
ATOM 2366 C CA . GLY B 1 137 ? -23.453 10.086 3.301 1 92.31 137 GLY B CA 1
ATOM 2367 C C . GLY B 1 137 ? -23.844 9.461 4.625 1 92.31 137 GLY B C 1
ATOM 2368 O O . GLY B 1 137 ? -23.844 10.133 5.66 1 92.31 137 GLY B O 1
ATOM 2369 N N . ASP B 1 138 ? -24.266 8.219 4.66 1 93.62 138 ASP B N 1
ATOM 2370 C CA . ASP B 1 138 ? -24.703 7.574 5.895 1 93.62 138 ASP B CA 1
ATOM 2371 C C . ASP B 1 138 ? -23.516 6.984 6.656 1 93.62 138 ASP B C 1
ATOM 2373 O O . ASP B 1 138 ? -23.688 6.41 7.734 1 93.62 138 ASP B O 1
ATOM 2377 N N . GLY B 1 139 ? -22.328 7.098 6.055 1 95.44 139 GLY B N 1
ATOM 2378 C CA . GLY B 1 139 ? -21.125 6.664 6.75 1 95.44 139 GLY B CA 1
ATOM 2379 C C . GLY B 1 139 ? -20.812 5.191 6.559 1 95.44 139 GLY B C 1
ATOM 2380 O O . GLY B 1 139 ? -19.984 4.625 7.27 1 95.44 139 GLY B O 1
ATOM 2381 N N . ILE B 1 140 ? -21.547 4.555 5.66 1 97.25 140 ILE B N 1
ATOM 2382 C CA . ILE B 1 140 ? -21.344 3.145 5.355 1 97.25 140 ILE B CA 1
ATOM 2383 C C . ILE B 1 140 ? -21.188 2.961 3.846 1 97.25 140 ILE B C 1
ATOM 2385 O O . ILE B 1 140 ? -22 3.473 3.066 1 97.25 140 ILE B O 1
ATOM 2389 N N . ILE B 1 141 ? -20.141 2.297 3.439 1 97.69 141 ILE B N 1
ATOM 2390 C CA . ILE B 1 141 ? -19.984 2.01 2.018 1 97.69 141 ILE B CA 1
ATOM 2391 C C . ILE B 1 141 ? -20.266 0.531 1.756 1 97.69 141 ILE B C 1
ATOM 2393 O O . ILE B 1 141 ? -20.031 -0.313 2.623 1 97.69 141 ILE B O 1
ATOM 2397 N N . LYS B 1 142 ? -20.781 0.283 0.647 1 97.19 142 LYS B N 1
ATOM 2398 C CA . LYS B 1 142 ? -21.031 -1.073 0.164 1 97.19 142 LYS B CA 1
ATOM 2399 C C . LYS B 1 142 ? -20.188 -1.377 -1.071 1 97.19 142 LYS B C 1
ATOM 2401 O O . LYS B 1 142 ? -20.203 -0.625 -2.049 1 97.19 142 LYS B O 1
ATOM 2406 N N . LEU B 1 143 ? -19.422 -2.438 -0.954 1 97.81 143 LEU B N 1
ATOM 2407 C CA . LEU B 1 143 ? -18.531 -2.785 -2.049 1 97.81 143 LEU B CA 1
ATOM 2408 C C . LEU B 1 143 ? -18.688 -4.254 -2.436 1 97.81 143 LEU B C 1
ATOM 2410 O O . LEU B 1 143 ? -18.719 -5.125 -1.566 1 97.81 143 LEU B O 1
ATOM 2414 N N . SER B 1 144 ? -18.844 -4.453 -3.754 1 97.81 144 SER B N 1
ATOM 2415 C CA . SER B 1 144 ? -18.656 -5.812 -4.246 1 97.81 144 SER B CA 1
ATOM 2416 C C . SER B 1 144 ? -17.188 -6.227 -4.176 1 97.81 144 SER B C 1
ATOM 2418 O O . SER B 1 144 ? -16.312 -5.391 -3.965 1 97.81 144 SER B O 1
ATOM 2420 N N . VAL B 1 145 ? -17 -7.523 -4.352 1 96.44 145 VAL B N 1
ATOM 2421 C 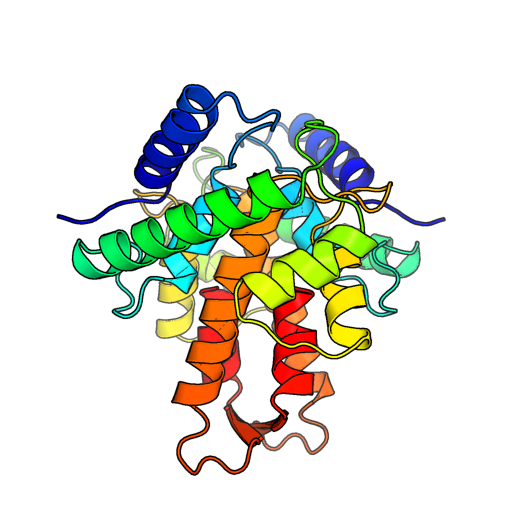CA . VAL B 1 145 ? -15.625 -8.023 -4.309 1 96.44 145 VAL B CA 1
ATOM 2422 C C . VAL B 1 145 ? -14.805 -7.363 -5.41 1 96.44 145 VAL B C 1
ATOM 2424 O O . VAL B 1 145 ? -13.641 -7.012 -5.199 1 96.44 145 VAL B O 1
ATOM 2427 N N . LEU B 1 146 ? -15.398 -7.152 -6.547 1 96.25 146 LEU B N 1
ATOM 2428 C CA . LEU B 1 146 ? -14.68 -6.547 -7.66 1 96.25 146 LEU B CA 1
ATOM 2429 C C . LEU B 1 146 ? -14.336 -5.09 -7.363 1 96.25 146 LEU B C 1
ATOM 2431 O O . LEU B 1 146 ? -13.211 -4.652 -7.594 1 96.25 146 LEU B O 1
ATOM 2435 N N . GLU B 1 147 ? -15.266 -4.336 -6.801 1 96.81 147 GLU B N 1
ATOM 2436 C CA . GLU B 1 147 ? -15.023 -2.951 -6.414 1 96.81 147 GLU B CA 1
ATOM 2437 C C . GLU B 1 147 ? -13.945 -2.861 -5.336 1 96.81 147 GLU B C 1
ATOM 2439 O O . GLU B 1 147 ? -13.062 -2.006 -5.406 1 96.81 147 GLU B O 1
ATOM 2444 N N . TRP B 1 148 ? -14.031 -3.797 -4.391 1 97.69 148 TRP B N 1
ATOM 2445 C CA . TRP B 1 148 ? -13.062 -3.871 -3.301 1 97.69 148 TRP B CA 1
ATOM 2446 C C . TRP B 1 148 ? -11.656 -4.082 -3.84 1 97.69 148 TRP B C 1
ATOM 2448 O O . TRP B 1 148 ? -10.734 -3.332 -3.502 1 97.69 148 TRP B O 1
ATOM 2458 N N . LEU B 1 149 ? -11.531 -5.016 -4.738 1 97.81 149 LEU B N 1
ATOM 2459 C CA . LEU B 1 149 ? -10.219 -5.359 -5.27 1 97.81 149 LEU B CA 1
ATOM 2460 C C . LEU B 1 149 ? -9.695 -4.254 -6.18 1 97.81 149 LEU B C 1
ATOM 2462 O O . LEU B 1 149 ? -8.5 -3.947 -6.168 1 97.81 149 LEU B O 1
ATOM 2466 N N . GLN B 1 150 ? -10.531 -3.68 -6.953 1 96.56 150 GLN B N 1
ATOM 2467 C CA . GLN B 1 150 ? -10.102 -2.592 -7.82 1 96.56 150 GLN B CA 1
ATOM 2468 C C . GLN B 1 150 ? -9.539 -1.429 -7.008 1 96.56 150 GLN B C 1
ATOM 2470 O O . GLN B 1 150 ? -8.477 -0.892 -7.336 1 96.56 150 GLN B O 1
ATOM 2475 N N . LEU B 1 151 ? -10.203 -1.088 -5.934 1 96 151 LEU B N 1
ATOM 2476 C CA . LEU B 1 151 ? -9.812 0.038 -5.09 1 96 151 LEU B CA 1
ATOM 2477 C C . LEU B 1 151 ? -8.531 -0.274 -4.324 1 96 151 LEU B C 1
ATOM 2479 O O . LEU B 1 151 ? -7.617 0.553 -4.273 1 96 151 LEU B O 1
ATOM 2483 N N . THR B 1 152 ? -8.422 -1.488 -3.812 1 97.25 152 THR B N 1
ATOM 2484 C CA . THR B 1 152 ? -7.348 -1.782 -2.871 1 97.25 152 THR B CA 1
ATOM 2485 C C . THR B 1 152 ? -6.102 -2.266 -3.609 1 97.25 152 THR B C 1
ATOM 2487 O O . THR B 1 152 ? -4.98 -2.07 -3.135 1 97.25 152 THR B O 1
ATOM 2490 N N . MET B 1 153 ? -6.266 -2.832 -4.805 1 97.31 153 MET B N 1
ATOM 2491 C CA . MET B 1 153 ? -5.109 -3.305 -5.559 1 97.31 153 MET B CA 1
ATOM 2492 C C . MET B 1 153 ? -4.426 -2.152 -6.289 1 97.31 153 MET B C 1
ATOM 2494 O O . MET B 1 153 ? -3.227 -2.205 -6.559 1 97.31 153 MET B O 1
ATOM 2498 N N . TYR B 1 154 ? -5.199 -1.174 -6.605 1 95.75 154 TYR B N 1
ATOM 2499 C CA . TYR B 1 154 ? -4.625 -0.044 -7.332 1 95.75 154 TYR B CA 1
ATOM 2500 C C . TYR B 1 154 ? -3.896 0.899 -6.383 1 95.75 154 TYR B C 1
ATOM 2502 O O . TYR B 1 154 ? -3.045 1.682 -6.809 1 95.75 154 TYR B O 1
ATOM 2510 N N . ALA B 1 155 ? -4.168 0.759 -5.102 1 90.69 155 ALA B N 1
ATOM 2511 C CA . ALA B 1 155 ? -3.607 1.687 -4.125 1 90.69 155 ALA B CA 1
ATOM 2512 C C . ALA B 1 155 ? -2.195 1.269 -3.719 1 90.69 155 ALA B C 1
ATOM 2514 O O . ALA B 1 155 ? -1.831 0.096 -3.836 1 90.69 155 ALA B O 1
#

Sequence (310 aa):
MQITAAELMSILNRVVKKYNMKTEGFTLESCRSMVALMDTDGTGKLNLMEFQHLWNKIKQWQGIFREYDNDKTGTINSYEMRTAVNAAGFHLNNQLYQIISMRYADEDMNLSFDSFICCLVRLEGMFRAFQAFDKDGDGIIKLSVLEWLQLTMYAMQITAAELMSILNRVVKKYNMKTEGFTLESCRSMVALMDTDGTGKLNLMEFQHLWNKIKQWQGIFREYDNDKTGTINSYEMRTAVNAAGFHLNNQLYQIISMRYADEDMNLSFDSFICCLVRLEGMFRAFQAFDKDGDGIIKLSVLEWLQLTMYA